Protein AF-F3ZZI0-F1 (afdb_monomer_lite)

pLDDT: mean 88.53, std 10.29, range [51.12, 98.31]

Secondary structure (DSSP, 8-state):
-EEEEE-TTEEEEEEEE--S-TT-EEEEEEEEE-TT--EEEEEEE-PPP---SSS-BPPEEEEEE--SSS-EEEEEEEEEEE---SSS--EEEEEEEE--STT-S--SGGGPEE----SSS-EEE-S-B--STT-EEEEEEEE-SS-SEEEEEEEE-HHHHHTT-EEEEEEE-TTS-EEEPPPBTTEEE--SEEEEEEEE-TT-S----PBP-EEEEEEEPPSEEEEEEEESEEEEEETTEEEEEE-SSSEEEEEEEEEETTEE-TT-EEEEEEE-TT-SSGGGSEEEEEEE--TTSEEEEEEEPPPP--EEEE--SS--EEEEEEEEEEEEEEETTEEPPPEEEEEEEEEEEE-

Radius of gyration: 29.69 Å; chains: 1; bounding box: 77×45×86 Å

Structure (mmCIF, N/CA/C/O backbone):
data_AF-F3ZZI0-F1
#
_entry.id   AF-F3ZZI0-F1
#
loop_
_atom_site.group_PDB
_atom_site.id
_atom_site.type_symbol
_atom_site.label_atom_id
_atom_site.label_alt_id
_atom_site.label_comp_id
_atom_site.label_asym_id
_atom_site.label_entity_id
_atom_site.label_seq_id
_atom_site.pdbx_PDB_ins_code
_atom_site.Cartn_x
_atom_site.Cartn_y
_atom_site.Cartn_z
_atom_site.occupancy
_atom_site.B_iso_or_equiv
_atom_site.auth_seq_id
_atom_site.auth_comp_id
_atom_site.auth_asym_id
_atom_site.auth_atom_id
_atom_site.pdbx_PDB_model_num
ATOM 1 N N . MET A 1 1 ? -12.251 6.103 30.840 1.00 87.31 1 MET A N 1
ATOM 2 C CA . MET A 1 1 ? -13.579 5.563 30.495 1.00 87.31 1 MET A CA 1
ATOM 3 C C . MET A 1 1 ? -14.402 6.660 29.845 1.00 87.31 1 MET A C 1
ATOM 5 O O . MET A 1 1 ? -14.446 7.764 30.380 1.00 87.31 1 MET A O 1
ATOM 9 N N . TYR A 1 2 ? -15.030 6.355 28.717 1.00 93.38 2 TYR A N 1
ATOM 10 C CA . TYR A 1 2 ? -15.998 7.205 28.025 1.00 93.38 2 TYR A CA 1
ATOM 11 C C . TYR A 1 2 ? -17.290 6.405 27.839 1.00 93.38 2 TYR A C 1
ATOM 13 O O . TYR A 1 2 ? -17.208 5.226 27.521 1.00 93.38 2 TYR A O 1
ATOM 21 N N . ILE A 1 3 ? -18.462 7.006 28.058 1.00 95.50 3 ILE A N 1
ATOM 22 C CA . ILE A 1 3 ? -19.760 6.321 27.936 1.00 95.50 3 ILE A CA 1
ATOM 23 C C . ILE A 1 3 ? -20.669 7.133 27.024 1.00 95.50 3 ILE A C 1
ATOM 25 O O . ILE A 1 3 ? -20.784 8.352 27.188 1.00 95.50 3 ILE A O 1
ATOM 29 N N . ARG A 1 4 ? -21.334 6.462 26.080 1.00 95.06 4 ARG A N 1
ATOM 30 C CA . ARG A 1 4 ? -22.232 7.111 25.128 1.00 95.06 4 ARG A CA 1
ATOM 31 C C . ARG A 1 4 ? -23.271 6.154 24.559 1.00 95.06 4 ARG A C 1
ATOM 33 O O . ARG A 1 4 ? -22.959 5.009 24.255 1.00 95.06 4 ARG A O 1
ATOM 40 N N . SER A 1 5 ? -24.488 6.654 24.366 1.00 96.25 5 SER A N 1
ATOM 41 C CA . SER A 1 5 ? -25.529 5.942 23.624 1.00 96.25 5 SER A CA 1
ATOM 42 C C . SER A 1 5 ? -25.470 6.268 22.131 1.00 96.25 5 SER A C 1
ATOM 44 O O . SER A 1 5 ? -25.231 7.425 21.768 1.00 96.25 5 SER A O 1
ATOM 46 N N . ILE A 1 6 ? -25.684 5.254 21.292 1.00 96.62 6 ILE A N 1
ATOM 47 C CA . ILE A 1 6 ? -25.782 5.369 19.832 1.00 96.62 6 ILE A CA 1
ATOM 48 C C . ILE A 1 6 ? -27.118 4.818 19.338 1.00 96.62 6 ILE A C 1
ATOM 50 O O . ILE A 1 6 ? -27.605 3.799 19.835 1.00 96.62 6 ILE A O 1
ATOM 54 N N . SER A 1 7 ? -27.697 5.492 18.352 1.00 97.56 7 SER A N 1
ATOM 55 C CA . SER A 1 7 ? -28.990 5.139 17.770 1.00 97.56 7 SER A CA 1
ATOM 56 C C . SER A 1 7 ? -28.882 4.083 16.677 1.00 97.56 7 SER A C 1
ATOM 58 O O . SER A 1 7 ? -27.793 3.784 16.188 1.00 97.56 7 SER A O 1
ATOM 60 N N . ASN A 1 8 ? -30.027 3.519 16.287 1.00 96.62 8 ASN A N 1
ATOM 61 C CA . ASN A 1 8 ? -30.113 2.619 15.139 1.00 96.62 8 ASN A CA 1
ATOM 62 C C . ASN A 1 8 ? -29.474 3.256 13.895 1.00 96.62 8 ASN A C 1
ATOM 64 O O . ASN A 1 8 ? -29.729 4.424 13.591 1.00 96.62 8 ASN A O 1
ATOM 68 N N . GLY A 1 9 ? -28.667 2.491 13.167 1.00 96.00 9 GLY A N 1
ATOM 69 C CA . GLY A 1 9 ? -27.984 2.963 11.968 1.00 96.00 9 GLY A CA 1
ATOM 70 C C . GLY A 1 9 ? -26.678 3.710 12.248 1.00 96.00 9 GLY A C 1
ATOM 71 O O . GLY A 1 9 ? -25.959 4.018 11.300 1.00 96.00 9 GLY A O 1
ATOM 72 N N . GLN A 1 10 ? -26.342 3.983 13.514 1.00 97.06 10 GLN A N 1
ATOM 73 C CA . GLN A 1 10 ? -25.085 4.629 13.876 1.00 97.06 10 GLN A CA 1
ATOM 74 C C . GLN A 1 10 ? -23.990 3.623 14.198 1.00 97.06 10 GLN A C 1
ATOM 76 O O . GLN A 1 10 ? -24.239 2.555 14.763 1.00 97.06 10 GLN A O 1
ATOM 81 N N . VAL A 1 11 ? -22.766 4.029 13.898 1.00 95.94 11 VAL A N 1
ATOM 82 C CA . VAL A 1 11 ? -21.542 3.341 14.271 1.00 95.94 11 VAL A CA 1
ATOM 83 C C . VAL A 1 11 ? -20.738 4.215 15.236 1.00 95.94 11 VAL A C 1
ATOM 85 O O . VAL A 1 11 ? -20.758 5.446 15.139 1.00 95.94 11 VAL A O 1
ATOM 88 N N . LEU A 1 12 ? -20.105 3.583 16.223 1.00 96.56 12 LEU A N 1
ATOM 89 C CA . LEU A 1 12 ? -19.148 4.204 17.136 1.00 96.56 12 LEU A CA 1
ATOM 90 C C . LEU A 1 12 ? -17.766 3.657 16.825 1.00 96.56 12 LEU A C 1
ATOM 92 O O . LEU A 1 12 ? -17.572 2.448 16.924 1.00 96.56 12 LEU A O 1
ATOM 96 N N . HIS A 1 13 ? -16.825 4.554 16.545 1.00 95.62 13 HIS A N 1
ATOM 97 C CA . HIS A 1 13 ? -15.407 4.248 16.370 1.00 95.62 13 HIS A CA 1
ATOM 98 C C . HIS A 1 13 ? -14.624 4.864 17.520 1.00 95.62 13 HIS A C 1
ATOM 100 O O . HIS A 1 13 ? -14.880 6.002 17.936 1.00 95.62 13 HIS A O 1
ATOM 106 N N . ALA A 1 14 ? -13.671 4.112 18.048 1.00 95.75 14 ALA A N 1
ATOM 107 C CA . ALA A 1 14 ? -12.746 4.585 19.055 1.00 95.75 14 ALA A CA 1
ATOM 108 C C . ALA A 1 14 ? -11.333 4.168 18.669 1.00 95.75 14 ALA A C 1
ATOM 110 O O . ALA A 1 14 ? -11.088 2.993 18.422 1.00 95.75 14 ALA A O 1
ATOM 111 N N . GLN A 1 15 ? -10.405 5.122 18.678 1.00 94.56 15 GLN A N 1
ATOM 112 C CA . GLN A 1 15 ? -8.992 4.867 18.417 1.00 94.56 15 GLN A CA 1
ATOM 113 C C . GLN A 1 15 ? -8.134 5.493 19.512 1.00 94.56 15 GLN A C 1
ATOM 115 O O . GLN A 1 15 ? -8.349 6.639 19.914 1.00 94.56 15 GLN A O 1
ATOM 120 N N . LEU A 1 16 ? -7.126 4.758 19.957 1.00 91.88 16 LEU A N 1
ATOM 121 C CA . LEU A 1 16 ? -6.117 5.204 20.896 1.00 91.88 16 LEU A CA 1
ATOM 122 C C . LEU A 1 16 ? -4.801 5.485 20.164 1.00 91.88 16 LEU A C 1
ATOM 124 O O . LEU A 1 16 ? -4.180 4.587 19.596 1.00 91.88 16 LEU A O 1
ATOM 128 N N . ASP A 1 17 ? -4.341 6.733 20.224 1.00 87.06 17 ASP A N 1
ATOM 129 C CA . ASP A 1 17 ? -2.947 7.037 19.916 1.00 87.06 17 ASP A CA 1
ATOM 130 C C . ASP A 1 17 ? -2.105 6.675 21.140 1.00 87.06 17 ASP A C 1
ATOM 132 O O . ASP A 1 17 ? -2.231 7.291 22.211 1.00 87.06 17 ASP A O 1
ATOM 136 N N . LEU A 1 18 ? -1.268 5.654 20.967 1.00 84.06 18 LEU A N 1
ATOM 137 C CA . LEU A 1 18 ? -0.431 5.111 22.024 1.00 84.06 18 LEU A CA 1
ATOM 138 C C . LEU A 1 18 ? 0.730 6.053 22.370 1.00 84.06 18 LEU A C 1
ATOM 140 O O . LEU A 1 18 ? 1.256 6.752 21.494 1.00 84.06 18 LEU A O 1
ATOM 144 N N . PRO A 1 19 ? 1.165 6.086 23.642 1.00 82.88 19 PRO A N 1
ATOM 145 C CA . PRO A 1 19 ? 2.365 6.813 24.018 1.00 82.88 19 PRO A CA 1
ATOM 146 C C . PRO A 1 19 ? 3.585 6.298 23.252 1.00 82.88 19 PRO A C 1
ATOM 148 O O . PRO A 1 19 ? 3.763 5.098 23.070 1.00 82.88 19 PRO A O 1
ATOM 151 N N . ASN A 1 20 ? 4.486 7.199 22.867 1.00 80.12 20 ASN A N 1
ATOM 152 C CA . ASN A 1 20 ? 5.735 6.823 22.207 1.00 80.12 20 ASN A CA 1
ATOM 153 C C . ASN A 1 20 ? 6.788 6.341 23.230 1.00 80.12 20 ASN A C 1
ATOM 155 O O . ASN A 1 20 ? 7.843 6.957 23.382 1.00 80.12 20 ASN A O 1
ATOM 159 N N . SER A 1 21 ? 6.479 5.277 23.974 1.00 82.69 21 SER A N 1
ATOM 160 C CA . SER A 1 21 ? 7.380 4.637 24.938 1.00 82.69 21 SER A CA 1
ATOM 161 C C . SER A 1 21 ? 7.241 3.119 24.911 1.00 82.69 21 SER A C 1
ATOM 163 O O . SER A 1 21 ? 6.144 2.603 25.072 1.00 82.69 21 SER A O 1
ATOM 165 N N . SER A 1 22 ? 8.359 2.400 24.784 1.00 81.00 22 SER A N 1
ATOM 166 C CA . SER A 1 22 ? 8.379 0.931 24.816 1.00 81.00 22 SER A CA 1
ATOM 167 C C . SER A 1 22 ? 8.152 0.356 26.220 1.00 81.00 22 SER A C 1
ATOM 169 O O . SER A 1 22 ? 8.104 -0.855 26.391 1.00 81.00 22 SER A O 1
ATOM 171 N N . GLU A 1 23 ? 8.085 1.212 27.242 1.00 85.62 23 GLU A N 1
ATOM 172 C CA . GLU A 1 23 ? 7.770 0.829 28.625 1.00 85.62 23 GLU A CA 1
ATOM 173 C C . GLU A 1 23 ? 6.265 0.882 28.921 1.00 85.62 23 GLU A C 1
ATOM 175 O O . GLU A 1 23 ? 5.848 0.583 30.041 1.00 85.62 23 GLU A O 1
ATOM 180 N N . LEU A 1 24 ? 5.467 1.341 27.954 1.00 87.56 24 LEU A N 1
ATOM 181 C CA . LEU A 1 24 ? 4.040 1.569 28.098 1.00 87.56 24 LEU A CA 1
ATOM 182 C C . LEU A 1 24 ? 3.283 0.779 27.040 1.00 87.56 24 LEU A C 1
ATOM 184 O O . LEU A 1 24 ? 3.617 0.859 25.865 1.00 87.56 24 LEU A O 1
ATOM 188 N N . ASP A 1 25 ? 2.243 0.082 27.473 1.00 89.00 25 ASP A N 1
ATOM 189 C CA . ASP A 1 25 ? 1.328 -0.645 26.604 1.00 89.00 25 ASP A CA 1
ATOM 190 C C . ASP A 1 25 ? -0.091 -0.445 27.125 1.00 89.00 25 ASP A C 1
ATOM 192 O O . ASP A 1 25 ? -0.349 -0.646 28.320 1.00 89.00 25 ASP A O 1
ATOM 196 N N . TYR A 1 26 ? -0.982 0.035 26.263 1.00 91.00 26 TYR A N 1
ATOM 197 C CA . TYR A 1 26 ? -2.359 0.340 26.626 1.00 91.00 26 TYR A CA 1
ATOM 198 C C . TYR A 1 26 ? -3.304 -0.315 25.635 1.00 91.00 26 TYR A C 1
ATOM 200 O O . TYR A 1 26 ? -3.206 -0.052 24.447 1.00 91.00 26 TYR A O 1
ATOM 208 N N . ASP A 1 27 ? -4.281 -1.040 26.157 1.00 93.38 27 ASP A N 1
ATOM 209 C CA . ASP A 1 27 ? -5.300 -1.725 25.378 1.00 93.38 27 ASP A CA 1
ATOM 210 C C . ASP A 1 27 ? -6.592 -0.909 25.345 1.00 93.38 27 ASP A C 1
ATOM 212 O O . ASP A 1 27 ? -6.882 -0.083 26.232 1.00 93.38 27 ASP A O 1
ATOM 216 N N . LEU A 1 28 ? -7.405 -1.176 24.326 1.00 95.69 28 LEU A N 1
ATOM 217 C CA . LEU A 1 28 ? -8.696 -0.535 24.138 1.00 95.69 28 LEU A CA 1
ATOM 218 C C . LEU A 1 28 ? -9.814 -1.576 24.150 1.00 95.69 28 LEU A C 1
ATOM 220 O O . LEU A 1 28 ? -9.814 -2.522 23.368 1.00 95.69 28 LEU A O 1
ATOM 224 N N . TYR A 1 29 ? -10.803 -1.361 25.014 1.00 97.50 29 TYR A N 1
ATOM 225 C CA . TYR A 1 29 ? -11.955 -2.246 25.164 1.00 97.50 29 TYR A CA 1
ATOM 226 C C . TYR A 1 29 ? -13.261 -1.486 24.973 1.00 97.50 29 TYR A C 1
ATOM 228 O O . TYR A 1 29 ? -13.433 -0.376 25.488 1.00 97.50 29 TYR A O 1
ATOM 236 N N . LEU A 1 30 ? -14.210 -2.119 24.292 1.00 98.06 30 LEU A N 1
ATOM 237 C CA . LEU A 1 30 ? -15.553 -1.607 24.061 1.00 98.06 30 LEU A CA 1
ATOM 238 C C . LEU A 1 30 ? -16.589 -2.561 24.645 1.00 98.06 30 LEU A C 1
ATOM 240 O O . LEU A 1 30 ? -16.633 -3.740 24.301 1.00 98.06 30 LEU A O 1
ATOM 244 N N . PHE A 1 31 ? -17.454 -2.024 25.497 1.00 98.31 31 PHE A N 1
ATOM 245 C CA . PHE A 1 31 ? -18.539 -2.760 26.132 1.00 98.31 31 PHE A CA 1
ATOM 246 C C . PHE A 1 31 ? -19.896 -2.174 25.754 1.00 98.31 31 PHE A C 1
ATOM 248 O O . PHE A 1 31 ? -20.042 -0.955 25.686 1.00 98.31 31 PHE A O 1
ATOM 255 N N . GLU A 1 32 ? -20.902 -3.030 25.614 1.00 97.38 32 GLU A N 1
ATOM 256 C CA . GLU A 1 32 ? -22.312 -2.640 25.669 1.00 97.38 32 GLU A CA 1
ATOM 257 C C . GLU A 1 32 ? -22.770 -2.654 27.135 1.00 97.38 32 GLU A C 1
ATOM 259 O O . GLU A 1 32 ? -22.403 -3.553 27.898 1.00 97.38 32 GLU A O 1
ATOM 264 N N . VAL A 1 33 ? -23.546 -1.647 27.533 1.00 97.38 33 VAL A N 1
ATOM 265 C CA . VAL A 1 33 ? -24.041 -1.444 28.899 1.00 97.38 33 VAL A CA 1
ATOM 266 C C . VAL A 1 33 ? -25.559 -1.582 28.911 1.00 97.38 33 VAL A C 1
ATOM 268 O O . VAL A 1 33 ? -26.257 -0.844 28.210 1.00 97.38 33 VAL A O 1
ATOM 271 N N . ASP A 1 34 ? -26.072 -2.506 29.719 1.00 94.81 34 ASP A N 1
ATOM 272 C CA . ASP A 1 34 ? -27.513 -2.709 29.870 1.00 94.81 34 ASP A CA 1
ATOM 273 C C . ASP A 1 34 ? -28.165 -1.695 30.837 1.00 94.81 34 ASP A C 1
ATOM 275 O O . ASP A 1 34 ? -27.510 -0.835 31.431 1.00 94.81 34 ASP A O 1
ATOM 279 N N . GLY A 1 35 ? -29.491 -1.781 30.997 1.00 91.56 35 GLY A N 1
ATOM 280 C CA . GLY A 1 35 ? -30.258 -0.881 31.868 1.00 91.56 35 GLY A CA 1
ATOM 281 C C . GLY A 1 35 ? -29.986 -1.038 33.372 1.00 91.56 35 GLY A C 1
ATOM 282 O O . GLY A 1 35 ? -30.382 -0.167 34.146 1.00 91.56 35 GLY A O 1
ATOM 283 N N . GLU A 1 36 ? -29.320 -2.116 33.788 1.00 94.88 36 GLU A N 1
ATOM 284 C CA . GLU A 1 36 ? -28.894 -2.369 35.170 1.00 94.88 36 GLU A CA 1
ATOM 285 C C . GLU A 1 36 ? -27.431 -1.947 35.405 1.00 94.88 36 GLU A C 1
ATOM 287 O O . GLU A 1 36 ? -26.972 -1.900 36.547 1.00 94.88 36 GLU A O 1
ATOM 292 N N . GLY A 1 37 ? -26.713 -1.584 34.337 1.00 92.88 37 GLY A N 1
ATOM 293 C CA . GLY A 1 37 ? -25.307 -1.201 34.362 1.00 92.88 37 GLY A CA 1
ATOM 294 C C . GLY A 1 37 ? -24.338 -2.371 34.179 1.00 92.88 37 GLY A C 1
ATOM 295 O O . GLY A 1 37 ? -23.133 -2.175 34.358 1.00 92.88 37 GLY A O 1
ATOM 296 N N . ASN A 1 38 ? -24.816 -3.570 33.826 1.00 96.31 38 ASN A N 1
ATOM 297 C CA . ASN A 1 38 ? -23.930 -4.684 33.499 1.00 96.31 38 ASN A CA 1
ATOM 298 C C . ASN A 1 38 ? -23.261 -4.432 32.144 1.00 96.31 38 ASN A C 1
ATOM 300 O O . ASN A 1 38 ? -23.877 -3.911 31.214 1.00 96.31 38 ASN A O 1
ATOM 304 N N . MET A 1 39 ? -21.992 -4.823 32.037 1.00 97.25 39 MET A N 1
ATOM 305 C CA . MET A 1 39 ? -21.165 -4.589 30.855 1.00 97.25 39 MET A CA 1
ATOM 306 C C . MET A 1 39 ? -20.855 -5.907 30.146 1.00 97.25 39 MET A C 1
ATOM 308 O O . MET A 1 39 ? -20.380 -6.851 30.776 1.00 97.25 39 MET A O 1
ATOM 312 N N . THR A 1 40 ? -21.075 -5.950 28.833 1.00 97.81 40 THR A N 1
ATOM 313 C CA . THR A 1 40 ? -20.712 -7.081 27.965 1.00 97.81 40 THR A CA 1
ATOM 314 C C . THR A 1 40 ? -19.662 -6.627 26.963 1.00 97.81 40 THR A C 1
ATOM 316 O O . THR A 1 40 ? -19.881 -5.633 26.278 1.00 97.81 40 THR A O 1
ATOM 319 N N . LEU A 1 41 ? -18.524 -7.324 26.885 1.00 97.31 41 LEU A N 1
ATOM 320 C CA . LEU A 1 41 ? -17.463 -6.995 25.928 1.00 97.31 41 LEU A CA 1
ATOM 321 C C . LEU A 1 41 ? -17.967 -7.220 24.497 1.00 97.31 41 LEU A C 1
ATOM 323 O O . LEU A 1 41 ? -18.505 -8.285 24.196 1.00 97.31 41 LEU A O 1
ATOM 327 N N . VAL A 1 42 ? -17.780 -6.224 23.637 1.00 95.88 42 VAL A N 1
ATOM 328 C CA . VAL A 1 42 ? -18.185 -6.256 22.225 1.00 95.88 42 VAL A CA 1
ATOM 329 C C . VAL A 1 42 ? -16.975 -6.322 21.307 1.00 95.88 42 VAL A C 1
ATOM 331 O O . VAL A 1 42 ? -16.985 -7.074 20.337 1.00 95.88 42 VAL A O 1
ATOM 334 N N . ASP A 1 43 ? -15.945 -5.537 21.608 1.00 97.00 43 ASP A N 1
ATOM 335 C CA . ASP A 1 43 ? -14.738 -5.460 20.795 1.00 97.00 43 ASP A CA 1
ATOM 336 C C . ASP A 1 43 ? -13.537 -5.103 21.671 1.00 97.00 43 ASP A C 1
ATOM 338 O O . ASP A 1 43 ? -13.684 -4.453 22.714 1.00 97.00 43 ASP A O 1
ATOM 342 N N . ALA A 1 44 ? -12.360 -5.552 21.256 1.00 95.94 44 ALA A N 1
ATOM 343 C CA . ALA A 1 44 ? -11.111 -5.323 21.962 1.00 95.94 44 ALA A CA 1
ATOM 344 C C . ALA A 1 44 ? -9.956 -5.224 20.968 1.00 95.94 44 ALA A C 1
ATOM 346 O O . ALA A 1 44 ? -9.941 -5.902 19.940 1.00 95.94 44 ALA A O 1
ATOM 347 N N . SER A 1 45 ? -8.986 -4.392 21.311 1.00 94.12 45 SER A N 1
ATOM 348 C CA . SER A 1 45 ? -7.722 -4.262 20.608 1.00 94.12 45 SER A CA 1
ATOM 349 C C . SER A 1 45 ? -6.622 -4.335 21.666 1.00 94.12 45 SER A C 1
ATOM 351 O O . SER A 1 45 ? -6.622 -3.541 22.610 1.00 94.12 45 SER A O 1
ATOM 353 N N . GLU A 1 46 ? -5.791 -5.373 21.542 1.00 90.62 46 GLU A N 1
ATOM 354 C CA . GLU A 1 46 ? -4.799 -5.818 22.533 1.00 90.62 46 GLU A CA 1
ATOM 355 C C . GLU A 1 46 ? -3.452 -6.120 21.841 1.00 90.62 46 GLU A C 1
ATOM 357 O O . GLU A 1 46 ? -2.839 -7.171 22.062 1.00 90.62 46 GLU A O 1
ATOM 362 N N . TYR A 1 47 ? -3.032 -5.280 20.886 1.00 87.56 47 TYR A N 1
ATOM 363 C CA . TYR A 1 47 ? -1.791 -5.529 20.150 1.00 87.56 47 TYR A CA 1
ATOM 364 C C . TYR A 1 47 ? -0.581 -5.044 20.954 1.00 87.56 47 TYR A C 1
ATOM 366 O O . TYR A 1 47 ? -0.530 -3.875 21.323 1.00 87.56 47 TYR A O 1
ATOM 374 N N . PRO A 1 48 ? 0.449 -5.889 21.167 1.00 84.88 48 PRO A N 1
ATOM 375 C CA . PRO A 1 48 ? 1.619 -5.462 21.918 1.00 84.88 48 PRO A CA 1
ATOM 376 C C . PRO A 1 48 ? 2.281 -4.237 21.286 1.00 84.88 48 PRO A C 1
ATOM 378 O O . PRO A 1 48 ? 2.606 -4.238 20.090 1.00 84.88 48 PRO A O 1
ATOM 381 N N . THR A 1 49 ? 2.531 -3.215 22.106 1.00 82.06 49 THR A N 1
ATOM 382 C CA . THR A 1 49 ? 3.168 -1.976 21.652 1.00 82.06 49 THR A CA 1
ATOM 383 C C . THR A 1 49 ? 4.550 -2.241 21.046 1.00 82.06 49 THR A C 1
ATOM 385 O O . THR A 1 49 ? 5.472 -2.718 21.712 1.00 82.06 49 THR A O 1
ATOM 388 N N . TYR A 1 50 ? 4.733 -1.841 19.785 1.00 80.31 50 TYR A N 1
ATOM 389 C CA . TYR A 1 50 ? 6.009 -1.931 19.077 1.00 80.31 50 TYR A CA 1
ATOM 390 C C . TYR A 1 50 ? 6.556 -0.558 18.669 1.00 80.31 50 TYR A C 1
ATOM 392 O O . TYR A 1 50 ? 5.963 0.165 17.869 1.00 80.31 50 TYR A O 1
ATOM 400 N N . ILE A 1 51 ? 7.747 -0.198 19.158 1.00 73.25 51 ILE A N 1
ATOM 401 C CA . ILE A 1 51 ? 8.399 1.077 18.823 1.00 73.25 51 ILE A CA 1
ATOM 402 C C . ILE A 1 51 ? 9.741 0.811 18.148 1.00 73.25 51 ILE A C 1
ATOM 404 O O . ILE A 1 51 ? 10.736 0.533 18.810 1.00 73.25 51 ILE A O 1
ATOM 408 N N . ASN A 1 52 ? 9.799 0.966 16.821 1.00 59.94 52 ASN A N 1
ATOM 409 C CA . ASN A 1 52 ? 11.064 0.939 16.068 1.00 59.94 52 ASN A CA 1
ATOM 410 C C . ASN A 1 52 ? 11.719 2.317 15.894 1.00 59.94 52 ASN A C 1
ATOM 412 O O . ASN A 1 52 ? 12.615 2.470 15.069 1.00 59.94 52 ASN A O 1
ATOM 416 N N . GLY A 1 53 ? 11.271 3.335 16.633 1.00 55.44 53 GLY A N 1
ATOM 417 C CA . GLY A 1 53 ? 11.856 4.678 16.596 1.00 55.44 53 GLY A CA 1
ATOM 418 C C . GLY A 1 53 ? 11.615 5.473 15.304 1.00 55.44 53 GLY A C 1
ATOM 419 O O . GLY A 1 53 ? 12.129 6.585 15.203 1.00 55.44 53 GLY A O 1
ATOM 420 N N . ILE A 1 54 ? 10.851 4.945 14.335 1.00 56.66 54 ILE A N 1
ATOM 421 C CA . ILE A 1 54 ? 10.622 5.593 13.029 1.00 56.66 54 ILE A CA 1
ATOM 422 C C . ILE A 1 54 ? 9.129 5.801 12.743 1.00 56.66 54 ILE A C 1
ATOM 424 O O . ILE A 1 54 ? 8.750 6.873 12.273 1.00 56.66 54 ILE A O 1
ATOM 428 N N . SER A 1 55 ? 8.270 4.805 12.996 1.00 59.50 55 SER A N 1
ATOM 429 C CA . SER A 1 55 ? 6.892 4.821 12.459 1.00 59.50 55 SER A CA 1
ATOM 430 C C . SER A 1 55 ? 5.783 4.478 13.457 1.00 59.50 55 SER A C 1
ATOM 432 O O . SER A 1 55 ? 4.611 4.566 13.092 1.00 59.50 55 SER A O 1
ATOM 434 N N . GLY A 1 56 ? 6.146 4.186 14.710 1.00 62.28 56 GLY A N 1
ATOM 435 C CA . GLY A 1 56 ? 5.208 3.883 15.792 1.00 62.28 56 GLY A CA 1
ATOM 436 C C . GLY A 1 56 ? 4.593 2.484 15.705 1.00 62.28 56 GLY A C 1
ATOM 437 O O . GLY A 1 56 ? 4.825 1.737 14.753 1.00 62.28 56 GLY A O 1
ATOM 438 N N . THR A 1 57 ? 3.825 2.150 16.735 1.00 74.38 57 THR A N 1
ATOM 439 C CA . THR A 1 57 ? 3.053 0.909 16.850 1.00 74.38 57 THR A CA 1
ATOM 440 C C . THR A 1 57 ? 1.735 1.016 16.079 1.00 74.38 57 THR A C 1
ATOM 442 O O . THR A 1 57 ? 1.311 2.107 15.679 1.00 74.38 57 THR A O 1
ATOM 445 N N . LEU A 1 58 ? 1.079 -0.119 15.861 1.00 86.94 58 LEU A N 1
ATOM 446 C CA . LEU A 1 58 ? -0.336 -0.156 15.508 1.00 86.94 58 LEU A CA 1
ATOM 447 C C . LEU A 1 58 ? -1.155 0.660 16.524 1.00 86.94 58 LEU A C 1
ATOM 449 O O . LEU A 1 58 ? -0.882 0.597 17.716 1.00 86.94 58 LEU A O 1
ATOM 453 N N . SER A 1 59 ? -2.121 1.458 16.064 1.00 85.75 59 SER A N 1
ATOM 454 C CA . SER A 1 59 ? -3.068 2.111 16.979 1.00 85.75 59 SER A CA 1
ATOM 455 C C . SER A 1 59 ? -4.073 1.083 17.487 1.00 85.75 59 SER A C 1
ATOM 457 O O . SER A 1 59 ? -4.593 0.318 16.675 1.00 85.75 59 SER A O 1
ATOM 459 N N . GLU A 1 60 ? -4.425 1.131 18.772 1.00 92.50 60 GLU A N 1
ATOM 460 C CA . GLU A 1 60 ? -5.555 0.340 19.263 1.00 92.50 60 GLU A CA 1
ATOM 461 C C . GLU A 1 60 ? -6.862 0.962 18.789 1.00 92.50 60 GLU A C 1
ATOM 463 O O . GLU A 1 60 ? -7.075 2.168 18.957 1.00 92.50 60 GLU A O 1
ATOM 468 N N . ALA A 1 61 ? -7.744 0.157 18.205 1.00 95.06 61 ALA A N 1
ATOM 469 C CA . ALA A 1 61 ? -9.007 0.643 17.674 1.00 95.06 61 ALA A CA 1
ATOM 470 C C . ALA A 1 61 ? -10.131 -0.382 17.854 1.00 95.06 61 ALA A C 1
ATOM 472 O O . ALA A 1 61 ? -9.948 -1.585 17.685 1.00 95.06 61 ALA A O 1
ATOM 473 N N . VAL A 1 62 ? -11.307 0.102 18.239 1.00 97.06 62 VAL A N 1
ATOM 474 C CA . VAL A 1 62 ? -12.497 -0.716 18.492 1.00 97.06 62 VAL A CA 1
ATOM 475 C C . VAL A 1 62 ? -13.731 -0.007 17.971 1.00 97.06 62 VAL A C 1
ATOM 477 O O . VAL A 1 62 ? -13.808 1.225 17.996 1.00 97.06 62 VAL A O 1
ATOM 480 N N . GLY A 1 63 ? -14.731 -0.783 17.564 1.00 96.56 63 GLY A N 1
ATOM 481 C CA . GLY A 1 63 ? -15.973 -0.210 17.071 1.00 96.56 63 GLY A CA 1
ATOM 482 C C . GLY A 1 63 ? -17.186 -1.113 17.213 1.00 96.56 63 GLY A C 1
ATOM 483 O O . GLY A 1 63 ? -17.087 -2.328 17.393 1.00 96.56 63 GLY A O 1
ATOM 484 N N . ILE A 1 64 ? -18.361 -0.489 17.135 1.00 96.50 64 ILE A N 1
ATOM 485 C CA . ILE A 1 64 ? -19.652 -1.179 17.129 1.00 96.50 64 ILE A CA 1
ATOM 486 C C . ILE A 1 64 ? -20.637 -0.464 16.209 1.00 96.50 64 ILE A C 1
ATOM 488 O O . ILE A 1 64 ? -20.825 0.750 16.299 1.00 96.50 64 ILE A O 1
ATOM 492 N N . TYR A 1 65 ? -21.321 -1.243 15.373 1.00 96.56 65 TYR A N 1
ATOM 493 C CA . TYR A 1 65 ? -22.447 -0.792 14.567 1.00 96.56 65 TYR A CA 1
ATOM 494 C C . TYR A 1 65 ? -23.772 -1.201 15.226 1.00 96.56 65 TYR A C 1
ATOM 496 O O . TYR A 1 65 ? -24.025 -2.385 15.465 1.00 96.56 65 TYR A O 1
ATOM 504 N N . ASN A 1 66 ? -24.638 -0.229 15.533 1.00 96.50 66 ASN A N 1
ATOM 505 C CA . ASN A 1 66 ? -25.962 -0.518 16.070 1.00 96.50 66 ASN A CA 1
ATOM 506 C C . ASN A 1 66 ? -26.980 -0.776 14.951 1.00 96.50 66 ASN A C 1
ATOM 508 O O . ASN A 1 66 ? -27.515 0.149 14.342 1.00 96.50 66 ASN A O 1
ATOM 512 N N . THR A 1 67 ? -27.295 -2.051 14.743 1.00 94.19 67 THR A N 1
ATOM 513 C CA . THR A 1 67 ? -28.339 -2.528 13.821 1.00 94.19 67 THR A CA 1
ATOM 514 C C . THR A 1 67 ? -29.711 -2.707 14.477 1.00 94.19 67 THR A C 1
ATOM 516 O O . THR A 1 67 ? -30.657 -3.141 13.820 1.00 94.19 67 THR A O 1
ATOM 519 N N . ASN A 1 68 ? -29.836 -2.427 15.779 1.00 93.44 68 ASN A N 1
ATOM 520 C CA . ASN A 1 68 ? -31.078 -2.617 16.524 1.00 93.44 68 ASN A CA 1
ATOM 521 C C . ASN A 1 68 ? -31.931 -1.355 16.464 1.00 93.44 68 ASN A C 1
ATOM 523 O O . ASN A 1 68 ? -31.408 -0.248 16.480 1.00 93.44 68 ASN A O 1
ATOM 527 N N . GLU A 1 69 ? -33.254 -1.516 16.494 1.00 92.25 69 GLU A N 1
ATOM 528 C CA . GLU A 1 69 ? -34.191 -0.384 16.474 1.00 92.25 69 GLU A CA 1
ATOM 529 C C . GLU A 1 69 ? -34.082 0.530 17.707 1.00 92.25 69 GLU A C 1
ATOM 531 O O . GLU A 1 69 ? -34.476 1.693 17.642 1.00 92.25 69 GLU A O 1
ATOM 536 N N . ALA A 1 70 ? -33.549 0.016 18.818 1.00 94.75 70 ALA A N 1
ATOM 537 C CA . ALA A 1 70 ? -33.356 0.757 20.058 1.00 94.75 70 ALA A CA 1
ATOM 538 C C . ALA A 1 70 ? -31.941 1.344 20.171 1.00 94.75 70 ALA A C 1
ATOM 540 O O . ALA A 1 70 ? -30.962 0.757 19.701 1.00 94.75 70 ALA A O 1
ATOM 541 N N . ASP A 1 71 ? -31.837 2.475 20.869 1.00 96.19 71 ASP A N 1
ATOM 542 C CA . ASP A 1 71 ? -30.550 3.047 21.258 1.00 96.19 71 ASP A CA 1
ATOM 543 C C . ASP A 1 71 ? -29.787 2.081 22.178 1.00 96.19 71 ASP A C 1
ATOM 545 O O . ASP A 1 71 ? -30.359 1.488 23.098 1.00 96.19 71 ASP A O 1
ATOM 549 N N . LYS A 1 72 ? -28.476 1.962 21.956 1.00 96.50 72 LYS A N 1
ATOM 550 C CA . LYS A 1 72 ? -27.568 1.143 22.766 1.00 96.50 72 LYS A CA 1
ATOM 551 C C . LYS A 1 72 ? -26.552 2.009 23.481 1.00 96.50 72 LYS A C 1
ATOM 553 O O . LYS A 1 72 ? -25.944 2.877 22.860 1.00 96.50 72 LYS A O 1
ATOM 558 N N . THR A 1 73 ? -26.350 1.767 24.773 1.00 97.62 73 THR A N 1
ATOM 559 C CA . THR A 1 73 ? -25.329 2.459 25.568 1.00 97.62 73 THR A CA 1
ATOM 560 C C . THR A 1 73 ? -24.031 1.674 25.526 1.00 97.62 73 THR A C 1
ATOM 562 O O . THR A 1 73 ? -24.029 0.484 25.807 1.00 97.62 73 THR A O 1
ATOM 565 N N . ASN A 1 74 ? -22.929 2.344 25.200 1.00 97.56 74 ASN A N 1
ATOM 566 C CA . ASN A 1 74 ? -21.614 1.732 25.085 1.00 97.56 74 ASN A CA 1
ATOM 567 C C . ASN A 1 74 ? -20.593 2.445 25.973 1.00 97.56 74 ASN A C 1
ATOM 569 O O . ASN A 1 74 ? -20.692 3.655 26.200 1.00 97.56 74 ASN A O 1
ATOM 573 N N . ALA A 1 75 ? -19.600 1.701 26.450 1.00 97.88 75 ALA A N 1
ATOM 574 C CA . ALA A 1 75 ? -18.507 2.194 27.271 1.00 97.88 75 ALA A CA 1
ATOM 575 C C . ALA A 1 75 ? -17.150 1.805 26.670 1.00 97.88 75 ALA A C 1
ATOM 577 O O . ALA A 1 75 ? -16.884 0.632 26.427 1.00 97.88 75 ALA A O 1
ATOM 578 N N . VAL A 1 76 ? -16.283 2.799 26.472 1.00 97.75 76 VAL A N 1
ATOM 579 C CA . VAL A 1 76 ? -14.907 2.636 25.989 1.00 97.75 76 VAL A CA 1
ATOM 580 C C . VAL A 1 76 ? -13.939 2.764 27.161 1.00 97.75 76 VAL A C 1
ATOM 582 O O . VAL A 1 76 ? -13.944 3.769 27.892 1.00 97.75 76 VAL A O 1
ATOM 585 N N . PHE A 1 77 ? -13.082 1.763 27.326 1.00 96.56 77 PHE A N 1
ATOM 586 C CA . PHE A 1 77 ? -12.055 1.699 28.357 1.00 96.56 77 PHE A CA 1
ATOM 587 C C . PHE A 1 77 ? -10.671 1.693 27.728 1.00 96.56 77 PHE A C 1
ATOM 589 O O . PHE A 1 77 ? -10.376 0.862 26.881 1.00 96.56 77 PHE A O 1
ATOM 596 N N . VAL A 1 78 ? -9.829 2.610 28.202 1.00 94.88 78 VAL A N 1
ATOM 597 C CA . VAL A 1 78 ? -8.381 2.552 28.003 1.00 94.88 78 VAL A CA 1
ATOM 598 C C . VAL A 1 78 ? -7.817 1.881 29.241 1.00 94.88 78 VAL A C 1
ATOM 600 O O . VAL A 1 78 ? -8.035 2.377 30.353 1.00 94.88 78 VAL A O 1
ATOM 603 N N . GLN A 1 79 ? -7.136 0.765 29.049 1.00 93.12 79 GLN A N 1
ATOM 604 C CA . GLN A 1 79 ? -6.567 -0.039 30.117 1.00 93.12 79 GLN A CA 1
ATOM 605 C C . GLN A 1 79 ? -5.057 -0.090 29.926 1.00 93.12 79 GLN A C 1
ATOM 607 O O . GLN A 1 79 ? -4.581 -0.249 28.816 1.00 93.12 79 GLN A O 1
ATOM 612 N N . SER A 1 80 ? -4.291 0.067 31.000 1.00 91.31 80 SER A N 1
ATOM 613 C CA . SER A 1 80 ? -2.850 -0.177 30.939 1.00 91.31 80 SER A CA 1
ATOM 614 C C . SER A 1 80 ? -2.603 -1.682 31.066 1.00 91.31 80 SER A C 1
ATOM 616 O O . SER A 1 80 ? -3.140 -2.318 31.984 1.00 91.31 80 SER A O 1
ATOM 618 N N . TYR A 1 81 ? -1.813 -2.222 30.141 1.00 89.38 81 TYR A N 1
ATOM 619 C CA . TYR A 1 81 ? -1.345 -3.605 30.128 1.00 89.38 81 TYR A CA 1
ATOM 620 C C . TYR A 1 81 ? 0.091 -3.698 30.653 1.00 89.38 81 TYR A C 1
ATOM 622 O O . TYR A 1 81 ? 0.382 -4.479 31.563 1.00 89.38 81 TYR A O 1
ATOM 630 N N . ILE A 1 82 ? 0.975 -2.819 30.167 1.00 88.69 82 ILE A N 1
ATOM 631 C CA . ILE A 1 82 ? 2.351 -2.671 30.655 1.00 88.69 82 ILE A CA 1
ATOM 632 C C . ILE A 1 82 ? 2.571 -1.230 31.096 1.00 88.69 82 ILE A C 1
ATOM 634 O O . ILE A 1 82 ? 2.392 -0.290 30.326 1.00 88.69 82 ILE A O 1
ATOM 638 N N . GLY A 1 83 ? 3.010 -1.064 32.345 1.00 87.31 83 GLY A N 1
ATOM 639 C CA . GLY A 1 83 ? 3.392 0.237 32.889 1.00 87.31 83 GLY A CA 1
ATOM 640 C C . GLY A 1 83 ? 2.240 1.246 32.946 1.00 87.31 83 GLY A C 1
ATOM 641 O O . GLY A 1 83 ? 1.126 1.008 32.506 1.00 87.31 83 GLY A O 1
ATOM 642 N N . SER A 1 84 ? 2.481 2.408 33.538 1.00 86.38 84 SER A N 1
ATOM 643 C CA . SER A 1 84 ? 1.558 3.546 33.457 1.00 86.38 84 SER A CA 1
ATOM 644 C C . SER A 1 84 ? 2.358 4.833 33.580 1.00 86.38 84 SER A C 1
ATOM 646 O O . SER A 1 84 ? 3.456 4.833 34.141 1.00 86.38 84 SER A O 1
ATOM 648 N N . SER A 1 85 ? 1.845 5.935 33.034 1.00 84.44 85 SER A N 1
ATOM 649 C CA . SER A 1 85 ? 2.575 7.201 33.049 1.00 84.44 85 SER A CA 1
ATOM 650 C C . SER A 1 85 ? 1.675 8.396 33.308 1.00 84.44 85 SER A C 1
ATOM 652 O O . SER A 1 85 ? 0.567 8.492 32.791 1.00 84.44 85 SER A O 1
ATOM 654 N N . ILE A 1 86 ? 2.199 9.336 34.095 1.00 84.94 86 ILE A N 1
ATOM 655 C CA . ILE A 1 86 ? 1.601 10.657 34.328 1.00 84.94 86 ILE A CA 1
ATOM 656 C C . ILE A 1 86 ? 2.204 11.741 33.422 1.00 84.94 86 ILE A C 1
ATOM 658 O O . ILE A 1 86 ? 1.737 12.876 33.435 1.00 84.94 86 ILE A O 1
ATOM 662 N N . SER A 1 87 ? 3.266 11.417 32.679 1.00 86.62 87 SER A N 1
ATOM 663 C CA . SER A 1 87 ? 4.023 12.362 31.845 1.00 86.62 87 SER A CA 1
ATOM 664 C C . SER A 1 87 ? 4.015 12.010 30.357 1.00 86.62 87 SER A C 1
ATOM 666 O O . SER A 1 87 ? 4.335 12.866 29.538 1.00 86.62 87 SER A O 1
ATOM 668 N N . GLN A 1 88 ? 3.643 10.778 30.007 1.00 84.56 88 GLN A N 1
ATOM 669 C CA . GLN A 1 88 ? 3.489 10.298 28.635 1.00 84.56 88 GLN A CA 1
ATOM 670 C C . GLN A 1 88 ? 1.988 10.126 28.357 1.00 84.56 88 GLN A C 1
ATOM 672 O O . GLN A 1 88 ? 1.425 9.090 28.720 1.00 84.56 88 GLN A O 1
ATOM 677 N N . PRO A 1 89 ? 1.308 11.150 27.811 1.00 84.00 89 PRO A N 1
ATOM 678 C CA . PRO A 1 89 ? -0.125 11.076 27.567 1.00 84.00 89 PRO A CA 1
ATOM 679 C C . PRO A 1 89 ? -0.434 10.109 26.421 1.00 84.00 89 PRO A C 1
ATOM 681 O O . PRO A 1 89 ? 0.321 10.017 25.456 1.00 84.00 89 PRO A O 1
ATOM 684 N N . PHE A 1 90 ? -1.589 9.457 26.506 1.00 86.19 90 PHE A N 1
ATOM 685 C CA . PHE A 1 90 ? -2.272 8.876 25.352 1.00 86.19 90 PHE A CA 1
ATOM 686 C C . PHE A 1 90 ? -3.367 9.837 24.872 1.00 86.19 90 PHE A C 1
ATOM 688 O O . PHE A 1 90 ? -3.804 10.722 25.620 1.00 86.19 90 PHE A O 1
ATOM 695 N N . LYS A 1 91 ? -3.857 9.647 23.645 1.00 89.06 91 LYS A N 1
ATOM 696 C CA . LYS A 1 91 ? -5.018 10.381 23.127 1.00 89.06 91 LYS A CA 1
ATOM 697 C C . LYS A 1 91 ? -6.086 9.402 22.659 1.00 89.06 91 LYS A C 1
ATOM 699 O O . LYS A 1 91 ? -5.844 8.609 21.762 1.00 89.06 91 LYS A O 1
ATOM 704 N N . LEU A 1 92 ? -7.268 9.480 23.270 1.00 92.81 92 LEU A N 1
ATOM 705 C CA . LEU A 1 92 ? -8.441 8.722 22.844 1.00 92.81 92 LEU A CA 1
ATOM 706 C C . LEU A 1 92 ? -9.283 9.579 21.897 1.00 92.81 92 LEU A C 1
ATOM 708 O O . LEU A 1 92 ? -9.763 10.649 22.283 1.00 92.81 92 LEU A O 1
ATOM 712 N N . HIS A 1 93 ? -9.474 9.095 20.678 1.00 93.38 93 HIS A N 1
ATOM 713 C CA . HIS A 1 93 ? -10.395 9.650 19.695 1.00 93.38 93 HIS A CA 1
ATOM 714 C C . HIS A 1 93 ? -11.692 8.855 19.721 1.00 93.38 93 HIS A C 1
ATOM 716 O O . HIS A 1 93 ? -11.661 7.633 19.840 1.00 93.38 93 HIS A O 1
ATOM 722 N N . ILE A 1 94 ? -12.819 9.556 19.622 1.00 94.00 94 ILE A N 1
ATOM 723 C CA . ILE A 1 94 ? -14.151 8.956 19.557 1.00 94.00 94 ILE A CA 1
ATOM 724 C C . ILE A 1 94 ? -14.912 9.611 18.410 1.00 94.00 94 ILE A C 1
ATOM 726 O O . ILE A 1 94 ? -15.021 10.840 18.355 1.00 94.00 94 ILE A O 1
ATOM 730 N N . GLY A 1 95 ? -15.473 8.787 17.536 1.00 93.50 95 GLY A N 1
ATOM 731 C CA . GLY A 1 95 ? -16.311 9.183 16.418 1.00 93.50 95 GLY A CA 1
ATOM 732 C C . GLY A 1 95 ? -17.641 8.450 16.479 1.00 93.50 95 GLY A C 1
ATOM 733 O O . GLY A 1 95 ? -17.684 7.263 16.782 1.00 93.50 95 GLY A O 1
ATOM 734 N N . ILE A 1 96 ? -18.738 9.159 16.214 1.00 94.94 96 ILE A N 1
ATOM 735 C CA . ILE A 1 96 ? -20.058 8.548 16.040 1.00 94.94 96 ILE A CA 1
ATOM 736 C C . ILE A 1 96 ? -20.695 9.177 14.817 1.00 94.94 96 ILE A C 1
ATOM 738 O O . ILE A 1 96 ? -20.807 10.404 14.747 1.00 94.94 96 ILE A O 1
ATOM 742 N N . ASN A 1 97 ? -21.127 8.348 13.877 1.00 94.94 97 ASN A N 1
ATOM 743 C CA . ASN A 1 97 ? -21.846 8.805 12.697 1.00 94.94 97 ASN A CA 1
ATOM 744 C C . ASN A 1 97 ? -22.814 7.727 12.204 1.00 94.94 97 ASN A C 1
ATOM 746 O O . ASN A 1 97 ? -22.824 6.608 12.709 1.00 94.94 97 ASN A O 1
ATOM 750 N N . THR A 1 98 ? -23.658 8.073 11.239 1.00 94.69 98 THR A N 1
ATOM 751 C CA . THR A 1 98 ? -24.427 7.086 10.479 1.00 94.69 98 THR A CA 1
ATOM 752 C C . THR A 1 98 ? -23.466 6.229 9.665 1.00 94.69 98 THR A C 1
ATOM 754 O O . THR A 1 98 ? -22.600 6.775 8.985 1.00 94.69 98 THR A O 1
ATOM 757 N N . ASN A 1 99 ? -23.636 4.911 9.725 1.00 91.00 99 ASN A N 1
ATOM 758 C CA . ASN A 1 99 ? -22.877 3.985 8.898 1.00 91.00 99 ASN A CA 1
ATOM 759 C C . ASN A 1 99 ? -23.266 4.152 7.416 1.00 91.00 99 ASN A C 1
ATOM 761 O O . ASN A 1 99 ? -24.459 4.203 7.095 1.00 91.00 99 ASN A O 1
ATOM 765 N N . THR A 1 100 ? -22.278 4.225 6.525 1.00 87.94 100 THR A N 1
ATOM 766 C CA . THR A 1 100 ? -22.492 4.342 5.078 1.00 87.94 100 THR A CA 1
ATOM 767 C C . THR A 1 100 ? -21.974 3.163 4.249 1.00 87.94 100 THR A C 1
ATOM 769 O O . THR A 1 100 ? -22.223 3.142 3.042 1.00 87.94 100 THR A O 1
ATOM 772 N N . ASP A 1 101 ? -21.401 2.122 4.867 1.00 89.25 101 ASP A N 1
ATOM 773 C CA . ASP A 1 101 ? -20.993 0.897 4.167 1.00 89.25 101 ASP A CA 1
ATOM 774 C C . ASP A 1 101 ? -21.319 -0.404 4.944 1.00 89.25 101 ASP A C 1
ATOM 776 O O . ASP A 1 101 ? -21.680 -0.380 6.119 1.00 89.25 101 ASP A O 1
ATOM 780 N N . PRO A 1 102 ? -21.329 -1.580 4.288 1.00 89.12 102 PRO A N 1
ATOM 781 C CA . PRO A 1 102 ? -21.869 -2.797 4.891 1.00 89.12 102 PRO A CA 1
ATOM 782 C C . PRO A 1 102 ? -20.869 -3.581 5.756 1.00 89.12 102 PRO A C 1
ATOM 784 O O . PRO A 1 102 ? -21.218 -4.683 6.186 1.00 89.12 102 PRO A O 1
ATOM 787 N N . TYR A 1 103 ? -19.647 -3.084 5.966 1.00 92.62 103 TYR A N 1
ATOM 788 C CA . TYR A 1 103 ? -18.583 -3.840 6.639 1.00 92.62 103 TYR A CA 1
ATOM 789 C C . TYR A 1 103 ? -18.378 -3.450 8.105 1.00 92.62 103 TYR A C 1
ATOM 791 O O . TYR A 1 103 ? -17.770 -4.211 8.858 1.00 92.62 103 TYR A O 1
ATOM 799 N N . GLU A 1 104 ? -18.983 -2.344 8.529 1.00 93.88 104 GLU A N 1
ATOM 800 C CA . GLU A 1 104 ? -18.854 -1.842 9.890 1.00 93.88 104 GLU A CA 1
ATOM 801 C C . GLU A 1 104 ? -19.433 -2.774 10.974 1.00 93.88 104 GLU A C 1
ATOM 803 O O . GLU A 1 104 ? -20.504 -3.371 10.821 1.00 93.88 104 GLU A O 1
ATOM 808 N N . ALA A 1 105 ? -18.812 -2.891 12.151 1.00 92.50 105 ALA A N 1
ATOM 809 C CA . ALA A 1 105 ? -17.599 -2.192 12.594 1.00 92.50 105 ALA A CA 1
ATOM 810 C C . ALA A 1 105 ? -16.340 -3.053 12.438 1.00 92.50 105 ALA A C 1
ATOM 812 O O . ALA A 1 105 ? -16.280 -4.136 13.043 1.00 92.50 105 ALA A O 1
ATOM 813 N N . ASP A 1 106 ? -15.315 -2.569 11.731 1.00 93.38 106 ASP A N 1
ATOM 814 C CA . ASP A 1 106 ? -14.108 -3.355 11.433 1.00 93.38 106 ASP A CA 1
ATOM 815 C C . ASP A 1 106 ? -12.755 -2.700 11.738 1.00 93.38 106 ASP A C 1
ATOM 817 O O . ASP A 1 106 ? -11.724 -3.027 11.160 1.00 93.38 106 ASP A O 1
ATOM 821 N N . GLU A 1 107 ? -12.766 -1.938 12.824 1.00 94.31 107 GLU A N 1
ATOM 822 C CA . GLU A 1 107 ? -11.691 -1.080 13.326 1.00 94.31 107 GLU A CA 1
ATOM 823 C C . GLU A 1 107 ? -10.313 -1.706 13.590 1.00 94.31 107 GLU A C 1
ATOM 825 O O . GLU A 1 107 ? -9.329 -0.977 13.734 1.00 94.31 107 GLU A O 1
ATOM 830 N N . ASN A 1 108 ? -10.187 -3.033 13.674 1.00 93.62 108 ASN A N 1
ATOM 831 C CA . ASN A 1 108 ? -8.925 -3.685 14.035 1.00 93.62 108 ASN A CA 1
ATOM 832 C C . ASN A 1 108 ? -8.521 -4.827 13.099 1.00 93.62 108 ASN A C 1
ATOM 834 O O . ASN A 1 108 ? -9.326 -5.436 12.397 1.00 93.62 108 ASN A O 1
ATOM 838 N N . VAL A 1 109 ? -7.228 -5.161 13.153 1.00 93.38 109 VAL A N 1
ATOM 839 C CA . VAL A 1 109 ? -6.564 -6.164 12.304 1.00 93.38 109 VAL A CA 1
ATOM 840 C C . VAL A 1 109 ? -7.260 -7.532 12.319 1.00 93.38 109 VAL A C 1
ATOM 842 O O . VAL A 1 109 ? -7.229 -8.240 11.310 1.00 93.38 109 VAL A O 1
ATOM 845 N N . ALA A 1 110 ? -7.919 -7.919 13.418 1.00 91.94 110 ALA A N 1
ATOM 846 C CA . ALA A 1 110 ? -8.611 -9.207 13.511 1.00 91.94 110 ALA A CA 1
ATOM 847 C C . ALA A 1 110 ? -9.829 -9.291 12.575 1.00 91.94 110 ALA A C 1
ATOM 849 O O . ALA A 1 110 ? -10.276 -10.389 12.240 1.00 91.94 110 ALA A O 1
ATOM 850 N N . LYS A 1 111 ? -10.334 -8.139 12.124 1.00 94.25 111 LYS A N 1
ATOM 851 C CA . LYS A 1 111 ? -11.480 -7.995 11.224 1.00 94.25 111 LYS A CA 1
ATOM 852 C C . LYS A 1 111 ? -11.066 -7.701 9.776 1.00 94.25 111 LYS A C 1
ATOM 854 O O . LYS A 1 111 ? -11.923 -7.484 8.924 1.00 94.25 111 LYS A O 1
ATOM 859 N N . ALA A 1 112 ? -9.764 -7.753 9.477 1.00 95.56 112 ALA A N 1
ATOM 860 C CA . ALA A 1 112 ? -9.232 -7.457 8.154 1.00 95.56 112 ALA A CA 1
ATOM 861 C C . ALA A 1 112 ? -9.839 -8.348 7.056 1.00 95.56 112 ALA A C 1
ATOM 863 O O . ALA A 1 112 ? -9.776 -9.580 7.124 1.00 95.56 112 ALA A O 1
ATOM 864 N N . ILE A 1 113 ? -10.353 -7.733 5.988 1.00 95.75 113 ILE A N 1
ATOM 865 C CA . ILE A 1 113 ? -10.910 -8.469 4.850 1.00 95.75 113 ILE A CA 1
ATOM 866 C C . ILE A 1 113 ? -9.810 -8.875 3.877 1.00 95.75 113 ILE A C 1
ATOM 868 O O . ILE A 1 113 ? -9.007 -8.065 3.413 1.00 95.75 113 ILE A O 1
ATOM 872 N N . ASN A 1 114 ? -9.796 -10.158 3.524 1.00 96.81 114 ASN A N 1
ATOM 873 C CA . ASN A 1 114 ? -8.837 -10.678 2.567 1.00 96.81 114 ASN A CA 1
ATOM 874 C C . ASN A 1 114 ? -9.161 -10.232 1.134 1.00 96.81 114 ASN A C 1
ATOM 876 O O . ASN A 1 114 ? -10.289 -10.395 0.670 1.00 96.81 114 ASN A O 1
ATOM 880 N N . PHE A 1 115 ? -8.142 -9.797 0.399 1.00 96.19 115 PHE A N 1
ATOM 881 C CA . PHE A 1 115 ? -8.194 -9.634 -1.051 1.00 96.19 115 PHE A CA 1
ATOM 882 C C . PHE A 1 115 ? -7.039 -10.380 -1.726 1.00 96.19 115 PHE A C 1
ATOM 884 O O . PHE A 1 115 ? -6.088 -10.838 -1.089 1.00 96.19 115 PHE A O 1
ATOM 891 N N . THR A 1 116 ? -7.139 -10.536 -3.041 1.00 93.38 116 THR A N 1
ATOM 892 C CA . THR A 1 116 ? -6.101 -11.157 -3.865 1.00 93.38 116 THR A CA 1
ATOM 893 C C . THR A 1 116 ? -5.584 -10.125 -4.846 1.00 93.38 116 THR A C 1
ATOM 895 O O . THR A 1 116 ? -6.372 -9.398 -5.449 1.00 93.38 116 THR A O 1
ATOM 898 N N . LEU A 1 117 ? -4.263 -10.056 -4.990 1.00 89.56 117 LEU A N 1
ATOM 899 C CA . LEU A 1 117 ? -3.650 -9.249 -6.033 1.00 89.56 117 LEU A CA 1
ATOM 900 C C . LEU A 1 117 ? -3.983 -9.868 -7.392 1.00 89.56 117 LEU A C 1
ATOM 902 O O . LEU A 1 117 ? -3.894 -11.084 -7.566 1.00 89.56 117 LEU A O 1
ATOM 906 N N . ASN A 1 118 ? -4.371 -9.035 -8.352 1.00 83.38 118 ASN A N 1
ATOM 907 C CA . ASN A 1 118 ? -4.470 -9.453 -9.746 1.00 83.38 118 ASN A CA 1
ATOM 908 C C . ASN A 1 118 ? -3.139 -10.068 -10.203 1.00 83.38 118 ASN A C 1
ATOM 910 O O . ASN A 1 118 ? -2.093 -9.656 -9.734 1.00 83.38 118 ASN A O 1
ATOM 914 N N . GLN A 1 119 ? -3.161 -11.032 -11.126 1.00 73.19 119 GLN A N 1
ATOM 915 C CA . GLN A 1 119 ? -1.921 -11.627 -11.664 1.00 73.19 119 GLN A CA 1
ATOM 916 C C . GLN A 1 119 ? -1.124 -10.652 -12.543 1.00 73.19 119 GLN A C 1
ATOM 918 O O . GLN A 1 119 ? 0.033 -10.888 -12.855 1.00 73.19 119 GLN A O 1
ATOM 923 N N . SER A 1 120 ? -1.764 -9.571 -12.984 1.00 73.44 120 SER A N 1
ATOM 924 C CA . SER A 1 120 ? -1.155 -8.520 -13.785 1.00 73.44 120 SER A CA 1
ATOM 925 C C . SER A 1 120 ? -1.870 -7.204 -13.512 1.00 73.44 120 SER A C 1
ATOM 927 O O . SER A 1 120 ? -3.100 -7.181 -13.394 1.00 73.44 120 SER A O 1
ATOM 929 N N . GLY A 1 121 ? -1.124 -6.103 -13.477 1.00 78.94 121 GLY A N 1
ATOM 930 C CA . GLY A 1 121 ? -1.681 -4.772 -13.244 1.00 78.94 121 GLY A CA 1
ATOM 931 C C . GLY A 1 121 ? -2.162 -4.552 -11.805 1.00 78.94 121 GLY A C 1
ATOM 932 O O . GLY A 1 121 ? -1.721 -5.215 -10.865 1.00 78.94 121 GLY A O 1
ATOM 933 N N . SER A 1 122 ? -3.046 -3.571 -11.634 1.00 89.12 122 SER A N 1
ATOM 934 C CA . SER A 1 122 ? -3.494 -3.092 -10.323 1.00 89.12 122 SER A CA 1
ATOM 935 C C . SER A 1 122 ? -4.783 -3.767 -9.860 1.00 89.12 122 SER A C 1
ATOM 937 O O . SER A 1 122 ? -5.639 -4.120 -10.669 1.00 89.12 122 SER A O 1
ATOM 939 N N . THR A 1 123 ? -4.947 -3.889 -8.547 1.00 93.88 123 THR A N 1
ATOM 940 C CA . THR A 1 123 ? -6.183 -4.315 -7.877 1.00 93.88 123 THR A CA 1
ATOM 941 C C . THR A 1 123 ? -6.861 -3.086 -7.285 1.00 93.88 123 THR A C 1
ATOM 943 O O . THR A 1 123 ? -6.230 -2.364 -6.518 1.00 93.88 123 THR A O 1
ATOM 946 N N . ALA A 1 124 ? -8.121 -2.832 -7.639 1.00 95.81 124 ALA A N 1
ATOM 947 C CA . ALA A 1 124 ? -8.896 -1.710 -7.113 1.00 95.81 124 ALA A CA 1
ATOM 948 C C . ALA A 1 124 ? -9.998 -2.218 -6.176 1.00 95.81 124 ALA A C 1
ATOM 950 O O . ALA A 1 124 ? -10.758 -3.115 -6.540 1.00 95.81 124 ALA A O 1
ATOM 951 N N . ILE A 1 125 ? -10.084 -1.635 -4.983 1.00 96.50 125 ILE A N 1
ATOM 952 C CA . ILE A 1 125 ? -11.067 -1.959 -3.947 1.00 96.50 125 ILE A CA 1
ATOM 953 C C . ILE A 1 125 ? -11.855 -0.684 -3.650 1.00 96.50 125 ILE A C 1
ATOM 955 O O . ILE A 1 125 ? -11.260 0.317 -3.261 1.00 96.50 125 ILE A O 1
ATOM 959 N N . ASN A 1 126 ? -13.175 -0.705 -3.852 1.00 95.69 126 ASN A N 1
ATOM 960 C CA . ASN A 1 126 ? -14.034 0.483 -3.756 1.00 95.69 126 ASN A CA 1
ATOM 961 C C . ASN A 1 126 ? -15.366 0.230 -3.030 1.00 95.69 126 ASN A C 1
ATOM 963 O O . ASN A 1 126 ? -16.414 0.765 -3.401 1.00 95.69 126 ASN A O 1
ATOM 967 N N . VAL A 1 127 ? -15.336 -0.641 -2.023 1.00 92.69 127 VAL A N 1
ATOM 968 C CA . VAL A 1 127 ? -16.539 -1.155 -1.346 1.00 92.69 127 VAL A CA 1
ATOM 969 C C . VAL A 1 127 ? -16.750 -0.594 0.062 1.00 92.69 127 VAL A C 1
ATOM 971 O O . VAL A 1 127 ? -17.729 -0.968 0.698 1.00 92.69 127 VAL A O 1
ATOM 974 N N . ARG A 1 128 ? -15.851 0.276 0.532 1.00 94.38 128 ARG A N 1
ATOM 975 C CA . ARG A 1 128 ? -15.837 0.808 1.898 1.00 94.38 128 ARG A CA 1
ATOM 976 C C . ARG A 1 128 ? -15.712 2.318 1.927 1.00 94.38 128 ARG A C 1
ATOM 978 O O . ARG A 1 128 ? -15.229 2.908 0.956 1.00 94.38 128 ARG A O 1
ATOM 985 N N . SER A 1 129 ? -16.122 2.910 3.036 1.00 93.94 129 SER A N 1
ATOM 986 C CA . SER A 1 129 ? -16.142 4.343 3.286 1.00 93.94 129 SER A CA 1
ATOM 987 C C . SER A 1 129 ? -15.543 4.635 4.657 1.00 93.94 129 SER A C 1
ATOM 989 O O . SER A 1 129 ? -15.514 3.764 5.506 1.00 93.94 129 SER A O 1
ATOM 991 N N . LEU A 1 130 ? -15.100 5.871 4.884 1.00 94.00 130 LEU A N 1
ATOM 992 C CA . LEU A 1 130 ? -14.773 6.317 6.237 1.00 94.00 130 LEU A CA 1
ATOM 993 C C . LEU A 1 130 ? -15.928 7.183 6.739 1.00 94.00 130 LEU A C 1
ATOM 995 O O . LEU A 1 130 ? -16.266 8.199 6.124 1.00 94.00 130 LEU A O 1
ATOM 999 N N . ASN A 1 131 ? -16.549 6.758 7.832 1.00 90.81 131 ASN A N 1
ATOM 1000 C CA . ASN A 1 131 ? -17.739 7.306 8.470 1.00 90.81 131 ASN A CA 1
ATOM 1001 C C . ASN A 1 131 ? -17.404 8.288 9.595 1.00 90.81 131 ASN A C 1
ATOM 1003 O O . ASN A 1 131 ? -18.203 9.176 9.909 1.00 90.81 131 ASN A O 1
ATOM 1007 N N . THR A 1 132 ? -16.224 8.186 10.205 1.00 92.19 132 THR A N 1
ATOM 1008 C CA . THR A 1 132 ? -15.774 9.112 11.254 1.00 92.19 132 THR A CA 1
ATOM 1009 C C . THR A 1 132 ? -14.308 9.482 11.082 1.00 92.19 132 THR A C 1
ATOM 1011 O O . THR A 1 132 ? -13.616 8.904 10.264 1.00 92.19 132 THR A O 1
ATOM 1014 N N . MET A 1 133 ? -13.822 10.456 11.858 1.00 90.75 133 MET A N 1
ATOM 1015 C CA . MET A 1 133 ? -12.415 10.873 11.834 1.00 90.75 133 MET A CA 1
ATOM 1016 C C . MET A 1 133 ? -11.448 9.850 12.444 1.00 90.75 133 MET A C 1
ATOM 1018 O O . MET A 1 133 ? -10.245 10.010 12.265 1.00 90.75 133 MET A O 1
ATOM 1022 N N . CYS A 1 134 ? -11.934 8.829 13.143 1.00 91.19 134 CYS A N 1
ATOM 1023 C CA . CYS A 1 134 ? -11.120 7.763 13.734 1.00 91.19 134 CYS A CA 1
ATOM 1024 C C . CYS A 1 134 ? -11.596 6.379 13.285 1.00 91.19 134 CYS A C 1
ATOM 1026 O O . CYS A 1 134 ? -11.543 5.435 14.062 1.00 91.19 134 CYS A O 1
ATOM 1028 N N . ASP A 1 135 ? -12.106 6.324 12.061 1.00 93.31 135 ASP A N 1
ATOM 1029 C CA . ASP A 1 135 ? -12.492 5.116 11.352 1.00 93.31 135 ASP A CA 1
ATOM 1030 C C . ASP A 1 135 ? -11.256 4.430 10.751 1.00 93.31 135 ASP A C 1
ATOM 1032 O O . ASP A 1 135 ? -10.355 5.111 10.227 1.00 93.31 135 ASP A O 1
ATOM 1036 N N . ASN A 1 136 ? -11.204 3.105 10.874 1.00 94.31 136 ASN A N 1
ATOM 1037 C CA . ASN A 1 136 ? -10.137 2.257 10.374 1.00 94.31 136 ASN A CA 1
ATOM 1038 C C . ASN A 1 136 ? -10.708 1.075 9.596 1.00 94.31 136 ASN A C 1
ATOM 1040 O O . ASN A 1 136 ? -11.193 0.106 10.170 1.00 94.31 136 ASN A O 1
ATOM 1044 N N . ASP A 1 137 ? -10.438 1.078 8.299 1.00 95.69 137 ASP A N 1
ATOM 1045 C CA . ASP A 1 137 ? -10.713 -0.048 7.431 1.00 95.69 137 ASP A CA 1
ATOM 1046 C C . ASP A 1 137 ? -9.495 -0.951 7.285 1.00 95.69 137 ASP A C 1
ATOM 1048 O O . ASP A 1 137 ? -8.414 -0.512 6.864 1.00 95.69 137 ASP A O 1
ATOM 1052 N N . TRP A 1 138 ? -9.682 -2.241 7.551 1.00 96.62 138 TRP A N 1
ATOM 1053 C CA . TRP A 1 138 ? -8.615 -3.230 7.480 1.00 96.62 138 TRP A CA 1
ATOM 1054 C C . TRP A 1 138 ? -8.776 -4.216 6.329 1.00 96.62 138 TRP A C 1
ATOM 1056 O O . TRP A 1 138 ? -9.796 -4.884 6.156 1.00 96.62 138 TRP A O 1
ATOM 1066 N N . PHE A 1 139 ? -7.683 -4.406 5.598 1.00 97.75 139 PHE A N 1
ATOM 1067 C CA . PHE A 1 139 ? -7.547 -5.421 4.564 1.00 97.75 139 PHE A CA 1
ATOM 1068 C C . PHE A 1 139 ? -6.337 -6.310 4.827 1.00 97.75 139 PHE A C 1
ATOM 1070 O O . PHE A 1 139 ? -5.384 -5.916 5.495 1.00 97.75 139 PHE A O 1
ATOM 1077 N N . THR A 1 140 ? -6.334 -7.512 4.260 1.00 97.62 140 THR A N 1
ATOM 1078 C CA . THR A 1 140 ? -5.167 -8.396 4.279 1.00 97.62 140 THR A CA 1
ATOM 1079 C C . THR A 1 140 ? -4.958 -9.069 2.931 1.00 97.62 140 THR A C 1
ATOM 1081 O O . THR A 1 140 ? -5.901 -9.319 2.182 1.00 97.62 140 THR A O 1
ATOM 1084 N N . PHE A 1 141 ? -3.704 -9.354 2.605 1.00 97.31 141 PHE A N 1
ATOM 1085 C CA . PHE A 1 141 ? -3.331 -10.138 1.435 1.00 97.31 141 PHE A CA 1
ATOM 1086 C C . PHE A 1 141 ? -2.066 -10.942 1.739 1.00 97.31 141 PHE A C 1
ATOM 1088 O O . PHE A 1 141 ? -1.369 -10.708 2.730 1.00 97.31 141 PHE A O 1
ATOM 1095 N N . THR A 1 142 ? -1.778 -11.932 0.897 1.00 95.69 142 THR A N 1
ATOM 1096 C CA . THR A 1 142 ? -0.596 -12.789 1.038 1.00 95.69 142 THR A CA 1
ATOM 1097 C C . THR A 1 142 ? 0.293 -12.648 -0.190 1.00 95.69 142 THR A C 1
ATOM 1099 O O . THR A 1 142 ? -0.176 -12.805 -1.314 1.00 95.69 142 THR A O 1
ATOM 1102 N N . VAL A 1 143 ? 1.572 -12.368 0.039 1.00 93.94 143 VAL A N 1
ATOM 1103 C CA . VAL A 1 143 ? 2.636 -12.415 -0.965 1.00 93.94 143 VAL A CA 1
ATOM 1104 C C . VAL A 1 143 ? 3.127 -13.863 -1.068 1.00 93.94 143 VAL A C 1
ATOM 1106 O O . VAL A 1 143 ? 3.448 -14.457 -0.031 1.00 93.94 143 VAL A O 1
ATOM 1109 N N . PRO A 1 144 ? 3.161 -14.461 -2.273 1.00 91.69 144 PRO A N 1
ATOM 1110 C CA . PRO A 1 144 ? 3.596 -15.842 -2.462 1.00 91.69 144 PRO A CA 1
ATOM 1111 C C . PRO A 1 144 ? 5.091 -16.017 -2.153 1.00 91.69 144 PRO A C 1
ATOM 1113 O O . PRO A 1 144 ? 5.828 -15.047 -2.017 1.00 91.69 144 PRO A O 1
ATOM 1116 N N . SER A 1 145 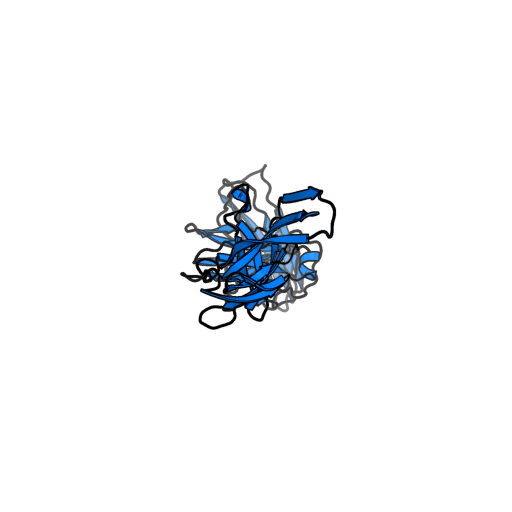? 5.548 -17.270 -2.047 1.00 91.12 145 SER A N 1
ATOM 1117 C CA . SER A 1 145 ? 6.956 -17.614 -1.770 1.00 91.12 145 SER A CA 1
ATOM 1118 C C . SER A 1 145 ? 7.939 -17.158 -2.846 1.00 91.12 145 SER A C 1
ATOM 1120 O O . SER A 1 145 ? 9.108 -16.952 -2.541 1.00 91.12 145 SER A O 1
ATOM 1122 N N . ASP A 1 146 ? 7.462 -17.037 -4.080 1.00 85.94 146 ASP A N 1
ATOM 1123 C CA . ASP A 1 146 ? 8.237 -16.628 -5.248 1.00 85.94 146 ASP A CA 1
ATOM 1124 C C . ASP A 1 146 ? 7.422 -15.572 -6.012 1.00 85.94 146 ASP A C 1
ATOM 1126 O O . ASP A 1 146 ? 6.700 -15.910 -6.953 1.00 85.94 146 ASP A O 1
ATOM 1130 N N . PRO A 1 147 ? 7.372 -14.325 -5.506 1.00 86.31 147 PRO A N 1
ATOM 1131 C CA . PRO A 1 147 ? 6.625 -13.262 -6.152 1.00 86.31 147 PRO A CA 1
ATOM 1132 C C . PRO A 1 147 ? 7.392 -12.762 -7.375 1.00 86.31 147 PRO A C 1
ATOM 1134 O O . PRO A 1 147 ? 8.593 -12.503 -7.323 1.00 86.31 147 PRO A O 1
ATOM 1137 N N . ASP A 1 148 ? 6.669 -12.520 -8.457 1.00 83.06 148 ASP A N 1
ATOM 1138 C CA . ASP A 1 148 ? 7.161 -11.842 -9.655 1.00 83.06 148 ASP A CA 1
ATOM 1139 C C . ASP A 1 148 ? 7.173 -10.312 -9.488 1.00 83.06 148 ASP A C 1
ATOM 1141 O O . ASP A 1 148 ? 7.234 -9.573 -10.460 1.00 83.06 148 ASP A O 1
ATOM 1145 N N . TYR A 1 149 ? 7.136 -9.809 -8.255 1.00 86.56 149 TYR A N 1
ATOM 1146 C CA . TYR A 1 149 ? 7.231 -8.397 -7.899 1.00 86.56 149 TYR A CA 1
ATOM 1147 C C . TYR A 1 149 ? 8.029 -8.241 -6.604 1.00 86.56 149 TYR A C 1
ATOM 1149 O O . TYR A 1 149 ? 8.001 -9.098 -5.723 1.00 86.56 149 TYR A O 1
ATOM 1157 N N . SER A 1 150 ? 8.727 -7.114 -6.459 1.00 83.31 150 SER A N 1
ATOM 1158 C CA . SER A 1 150 ? 9.516 -6.810 -5.247 1.00 83.31 150 SER A CA 1
ATOM 1159 C C . SER A 1 150 ? 8.932 -5.674 -4.407 1.00 83.31 150 SER A C 1
ATOM 1161 O O . SER A 1 150 ? 9.245 -5.537 -3.222 1.00 83.31 150 SER A O 1
ATOM 1163 N N . ARG A 1 151 ? 8.067 -4.852 -5.010 1.00 91.00 151 ARG A N 1
ATOM 1164 C CA . ARG A 1 151 ? 7.421 -3.708 -4.366 1.00 91.00 151 ARG A CA 1
ATOM 1165 C C . ARG A 1 151 ? 5.958 -3.627 -4.763 1.00 91.00 151 ARG A C 1
ATOM 1167 O O . ARG A 1 151 ? 5.579 -4.060 -5.848 1.00 91.00 151 ARG A O 1
ATOM 1174 N N . VAL A 1 152 ? 5.147 -3.029 -3.899 1.00 93.94 152 VAL A N 1
ATOM 1175 C CA . VAL A 1 152 ? 3.728 -2.771 -4.162 1.00 93.94 152 VAL A CA 1
ATOM 1176 C C . VAL A 1 152 ? 3.403 -1.333 -3.793 1.00 93.94 152 VAL A C 1
ATOM 1178 O O . VAL A 1 152 ? 3.725 -0.886 -2.693 1.00 93.94 152 VAL A O 1
ATOM 1181 N N . ALA A 1 153 ? 2.779 -0.609 -4.721 1.00 94.94 153 ALA A N 1
ATOM 1182 C CA . ALA A 1 153 ? 2.244 0.725 -4.490 1.00 94.94 153 ALA A CA 1
ATOM 1183 C C . ALA A 1 153 ? 0.819 0.646 -3.930 1.00 94.94 153 ALA A C 1
ATOM 1185 O O . ALA A 1 153 ? -0.004 -0.112 -4.442 1.00 94.94 153 ALA A O 1
ATOM 1186 N N . PHE A 1 154 ? 0.512 1.473 -2.935 1.00 97.38 154 PHE A N 1
ATOM 1187 C CA . PHE A 1 154 ? -0.818 1.602 -2.346 1.00 97.38 154 PHE A CA 1
ATOM 1188 C C . PHE A 1 154 ? -1.261 3.054 -2.454 1.00 97.38 154 PHE A C 1
ATOM 1190 O O . PHE A 1 154 ? -0.619 3.948 -1.912 1.00 97.38 154 PHE A O 1
ATOM 1197 N N . THR A 1 155 ? -2.344 3.304 -3.177 1.00 96.44 155 THR A N 1
ATOM 1198 C CA . THR A 1 155 ? -2.815 4.667 -3.456 1.00 96.44 155 THR A CA 1
ATOM 1199 C C . THR A 1 155 ? -4.312 4.769 -3.241 1.00 96.44 155 THR A C 1
ATOM 1201 O O . THR A 1 155 ? -5.033 3.795 -3.443 1.00 96.44 155 THR A O 1
ATOM 1204 N N . LEU A 1 156 ? -4.767 5.948 -2.833 1.00 96.12 156 LEU A N 1
ATOM 1205 C CA . LEU A 1 156 ? -6.184 6.285 -2.775 1.00 96.12 156 LEU A CA 1
ATOM 1206 C C . LEU A 1 156 ? -6.549 7.165 -3.968 1.00 96.12 156 LEU A C 1
ATOM 1208 O O . LEU A 1 156 ? -5.683 7.791 -4.584 1.00 96.12 156 LEU A O 1
ATOM 1212 N N . ASP A 1 157 ? -7.838 7.234 -4.276 1.00 95.94 157 ASP A N 1
ATOM 1213 C CA . ASP A 1 157 ? -8.359 8.206 -5.227 1.00 95.94 157 ASP A CA 1
ATOM 1214 C C . ASP A 1 157 ? -8.073 9.660 -4.791 1.00 95.94 157 ASP A C 1
ATOM 1216 O O . ASP A 1 157 ? -7.759 9.963 -3.631 1.00 95.94 157 ASP A O 1
ATOM 1220 N N . GLU A 1 158 ? -8.180 10.582 -5.750 1.00 94.50 158 GLU A N 1
ATOM 1221 C CA . GLU A 1 158 ? -7.862 11.998 -5.546 1.00 94.50 158 GLU A CA 1
ATOM 1222 C C . GLU A 1 158 ? -8.721 12.629 -4.444 1.00 94.50 158 GLU A C 1
ATOM 1224 O O . GLU A 1 158 ? -8.204 13.391 -3.625 1.00 94.50 158 GLU A O 1
ATOM 1229 N N . SER A 1 159 ? -10.010 12.281 -4.373 1.00 92.44 159 SER A N 1
ATOM 1230 C CA . SER A 1 159 ? -10.922 12.864 -3.387 1.00 92.44 159 SER A CA 1
ATOM 1231 C C . SER A 1 159 ? -10.533 12.463 -1.962 1.00 92.44 159 SER A C 1
ATOM 1233 O O . SER A 1 159 ? -10.417 13.326 -1.090 1.00 92.44 159 SER A O 1
ATOM 1235 N N . SER A 1 160 ? -10.200 11.189 -1.758 1.00 93.31 160 SER A N 1
ATOM 1236 C CA . SER A 1 160 ? -9.696 10.656 -0.491 1.00 93.31 160 SER A CA 1
ATOM 1237 C C . SER A 1 160 ? -8.358 11.278 -0.087 1.00 93.31 160 SER A C 1
ATOM 1239 O O . SER A 1 160 ? -8.146 11.629 1.075 1.00 93.31 160 SER A O 1
ATOM 1241 N N . THR A 1 161 ? -7.466 11.492 -1.056 1.00 91.19 161 THR A N 1
ATOM 1242 C CA . THR A 1 161 ? -6.171 12.147 -0.821 1.00 91.19 161 THR A CA 1
ATOM 1243 C C . THR A 1 161 ? -6.347 13.612 -0.401 1.00 91.19 161 THR A C 1
ATOM 1245 O O . THR A 1 161 ? -5.686 14.070 0.532 1.00 91.19 161 THR A O 1
ATOM 1248 N N . VAL A 1 162 ? -7.275 14.351 -1.024 1.00 90.56 162 VAL A N 1
ATOM 1249 C CA . VAL A 1 162 ? -7.622 15.735 -0.638 1.00 90.56 162 VAL A CA 1
ATOM 1250 C C . VAL A 1 162 ? -8.198 15.800 0.782 1.00 90.56 162 VAL A C 1
ATOM 1252 O O . VAL A 1 162 ? -7.912 16.751 1.517 1.00 90.56 162 VAL A O 1
ATOM 1255 N N . MET A 1 163 ? -8.946 14.770 1.193 1.00 89.69 163 MET A N 1
ATOM 1256 C CA . MET A 1 163 ? -9.464 14.625 2.563 1.00 89.69 163 MET A CA 1
ATOM 1257 C C . MET A 1 163 ? -8.396 14.200 3.583 1.00 89.69 163 MET A C 1
ATOM 1259 O O . MET A 1 163 ? -8.645 14.192 4.791 1.00 89.69 163 MET A O 1
ATOM 1263 N N . ARG A 1 164 ? -7.179 13.913 3.101 1.00 90.31 164 ARG A N 1
ATOM 1264 C CA . ARG A 1 164 ? -6.028 13.417 3.866 1.00 90.31 164 ARG A CA 1
ATOM 1265 C C . ARG A 1 164 ? -6.296 12.064 4.533 1.00 90.31 164 ARG A C 1
ATOM 1267 O O . ARG A 1 164 ? -5.730 11.783 5.588 1.00 90.31 164 ARG A O 1
ATOM 1274 N N . HIS A 1 165 ? -7.123 11.224 3.910 1.00 92.19 165 HIS A N 1
ATOM 1275 C CA . HIS A 1 165 ? -7.140 9.802 4.237 1.00 92.19 165 HIS A CA 1
ATOM 1276 C C . HIS A 1 165 ? -5.747 9.218 3.981 1.00 92.19 165 HIS A C 1
ATOM 1278 O O . HIS A 1 165 ? -5.039 9.637 3.059 1.00 92.19 165 HIS A O 1
ATOM 1284 N N . LYS A 1 166 ? -5.342 8.264 4.814 1.00 91.19 166 LYS A N 1
ATOM 1285 C CA . LYS A 1 166 ? -4.017 7.648 4.761 1.00 91.19 166 LYS A CA 1
ATOM 1286 C C . LYS A 1 166 ? -4.131 6.151 4.555 1.00 91.19 166 LYS A C 1
ATOM 1288 O O . LYS A 1 166 ? -5.081 5.526 5.017 1.00 91.19 166 LYS A O 1
ATOM 1293 N N . VAL A 1 167 ? -3.124 5.601 3.887 1.00 95.00 167 VAL A N 1
ATOM 1294 C CA . VAL A 1 167 ? -2.913 4.159 3.787 1.00 95.00 167 VAL A CA 1
ATOM 1295 C C . VAL A 1 167 ? -1.643 3.815 4.532 1.00 95.00 167 VAL A C 1
ATOM 1297 O O . VAL A 1 167 ? -0.634 4.511 4.419 1.00 95.00 167 VAL A O 1
ATOM 1300 N N . GLU A 1 168 ? -1.702 2.744 5.302 1.00 94.19 168 GLU A N 1
ATOM 1301 C CA . GLU A 1 168 ? -0.573 2.205 6.037 1.00 94.19 168 GLU A CA 1
ATOM 1302 C C . GLU A 1 168 ? -0.538 0.694 5.846 1.00 94.19 168 GLU A C 1
ATOM 1304 O O . GLU A 1 168 ? -1.571 0.053 5.658 1.00 94.19 168 GLU A O 1
ATOM 1309 N N . VAL A 1 169 ? 0.659 0.120 5.874 1.00 95.44 169 VAL A N 1
ATOM 1310 C CA . VAL A 1 169 ? 0.865 -1.313 5.671 1.00 95.44 169 VAL A CA 1
ATOM 1311 C C . VAL A 1 169 ? 1.585 -1.863 6.887 1.00 95.44 169 VAL A C 1
ATOM 1313 O O . VAL A 1 169 ? 2.477 -1.205 7.417 1.00 95.44 169 VAL A O 1
ATOM 1316 N N . TYR A 1 170 ? 1.186 -3.048 7.333 1.00 94.44 170 TYR A N 1
ATOM 1317 C CA . TYR A 1 170 ? 1.700 -3.689 8.531 1.00 94.44 170 TYR A CA 1
ATOM 1318 C C . TYR A 1 170 ? 2.048 -5.158 8.290 1.00 94.44 170 TYR A C 1
ATOM 1320 O O . TYR A 1 170 ? 1.373 -5.855 7.525 1.00 94.44 170 TYR A O 1
ATOM 1328 N N . THR A 1 171 ? 3.056 -5.640 9.011 1.00 92.50 171 THR A N 1
ATOM 1329 C CA . THR A 1 171 ? 3.380 -7.064 9.165 1.00 92.50 171 THR A CA 1
ATOM 1330 C C . THR A 1 171 ? 3.243 -7.497 10.612 1.00 92.50 171 THR A C 1
ATOM 1332 O O . THR A 1 171 ? 3.447 -6.709 11.532 1.00 92.50 171 THR A O 1
ATOM 1335 N N . ASN A 1 172 ? 2.887 -8.765 10.811 1.00 90.94 172 ASN A N 1
ATOM 1336 C CA . ASN A 1 172 ? 2.838 -9.366 12.138 1.00 90.94 172 ASN A CA 1
ATOM 1337 C C . ASN A 1 172 ? 4.187 -10.022 12.461 1.00 90.94 172 ASN A C 1
ATOM 1339 O O . ASN A 1 172 ? 4.729 -10.764 11.635 1.00 90.94 172 ASN A O 1
ATOM 1343 N N . LEU A 1 173 ? 4.713 -9.764 13.654 1.00 88.12 173 LEU A N 1
ATOM 1344 C CA . LEU A 1 173 ? 5.899 -10.426 14.181 1.00 88.12 173 LEU A CA 1
ATOM 1345 C C . LEU A 1 173 ? 5.540 -11.723 14.913 1.00 88.12 173 LEU A C 1
ATOM 1347 O O . LEU A 1 173 ? 4.390 -12.032 15.210 1.00 88.12 173 LEU A O 1
ATOM 1351 N N . SER A 1 174 ? 6.558 -12.520 15.233 1.00 86.81 174 SER A N 1
ATOM 1352 C CA . SER A 1 174 ? 6.371 -13.796 15.934 1.00 86.81 174 SER A CA 1
ATOM 1353 C C . SER A 1 174 ? 5.802 -13.657 17.350 1.00 86.81 174 SER A C 1
ATOM 1355 O O . SER A 1 174 ? 5.300 -14.637 17.892 1.00 86.81 174 SER A O 1
ATOM 1357 N N . ASP A 1 175 ? 5.926 -12.479 17.961 1.00 86.00 175 ASP A N 1
ATOM 1358 C CA . ASP A 1 175 ? 5.390 -12.166 19.289 1.00 86.00 175 ASP A CA 1
ATOM 1359 C C . ASP A 1 175 ? 3.954 -11.613 19.251 1.00 86.00 175 ASP A C 1
ATOM 1361 O O . ASP A 1 175 ? 3.389 -11.326 20.302 1.00 86.00 175 ASP A O 1
ATOM 1365 N N . GLY A 1 176 ? 3.352 -11.503 18.060 1.00 86.38 176 GLY A N 1
ATOM 1366 C CA . GLY A 1 176 ? 1.999 -10.982 17.862 1.00 86.38 176 GLY A CA 1
ATOM 1367 C C . GLY A 1 176 ? 1.921 -9.462 17.707 1.00 86.38 176 GLY A C 1
ATOM 1368 O O . GLY A 1 176 ? 0.832 -8.945 17.458 1.00 86.38 176 GLY A O 1
ATOM 1369 N N . SER A 1 177 ? 3.043 -8.745 17.836 1.00 87.81 177 SER A N 1
ATOM 1370 C CA . SER A 1 177 ? 3.085 -7.304 17.593 1.00 87.81 177 SER A CA 1
ATOM 1371 C C . SER A 1 177 ? 2.993 -6.976 16.101 1.00 87.81 177 SER A C 1
ATOM 1373 O O . SER A 1 177 ? 3.425 -7.741 15.233 1.00 87.81 177 SER A O 1
ATOM 1375 N N . MET A 1 178 ? 2.429 -5.808 15.796 1.00 89.88 178 MET A N 1
ATOM 1376 C CA . MET A 1 178 ? 2.233 -5.339 14.427 1.00 89.88 178 MET A CA 1
ATOM 1377 C C . MET A 1 178 ? 3.212 -4.210 14.108 1.00 89.88 178 MET A C 1
ATOM 1379 O O . MET A 1 178 ? 3.221 -3.163 14.757 1.00 89.88 178 MET A O 1
ATOM 1383 N N . VAL A 1 179 ? 4.023 -4.404 13.071 1.00 88.38 179 VAL A N 1
ATOM 1384 C CA . VAL A 1 179 ? 5.038 -3.443 12.634 1.00 88.38 179 VAL A CA 1
ATOM 1385 C C . VAL A 1 179 ? 4.541 -2.703 11.418 1.00 88.38 179 VAL A C 1
ATOM 1387 O O . VAL A 1 179 ? 4.202 -3.318 10.411 1.00 88.38 179 VAL A O 1
ATOM 1390 N N . LYS A 1 180 ? 4.540 -1.373 11.496 1.00 90.69 180 LYS A N 1
ATOM 1391 C CA . LYS A 1 180 ? 4.274 -0.526 10.338 1.00 90.69 180 LYS A CA 1
ATOM 1392 C C . LYS A 1 180 ? 5.443 -0.596 9.358 1.00 90.69 180 LYS A C 1
ATOM 1394 O O . LYS A 1 180 ? 6.577 -0.262 9.705 1.00 90.69 180 LYS A O 1
ATOM 1399 N N . GLU A 1 181 ? 5.144 -0.993 8.131 1.00 91.75 181 GLU A N 1
ATOM 1400 C CA . GLU A 1 181 ? 6.088 -1.043 7.025 1.00 91.75 181 GLU A CA 1
ATOM 1401 C C . GLU A 1 181 ? 6.487 0.359 6.563 1.00 91.75 181 GLU A C 1
ATOM 1403 O O . GLU A 1 181 ? 5.692 1.307 6.564 1.00 91.75 181 GLU A O 1
ATOM 1408 N N . ILE A 1 182 ? 7.738 0.489 6.123 1.00 90.38 182 ILE A N 1
ATOM 1409 C CA . ILE A 1 182 ? 8.251 1.753 5.596 1.00 90.38 182 ILE A CA 1
ATOM 1410 C C . ILE A 1 182 ? 7.699 1.955 4.185 1.00 90.38 182 ILE A C 1
ATOM 1412 O O . ILE A 1 182 ? 8.029 1.211 3.260 1.00 90.38 182 ILE A O 1
ATOM 1416 N N . MET A 1 183 ? 6.897 3.008 4.013 1.00 90.44 183 MET A N 1
ATOM 1417 C CA . MET A 1 183 ? 6.410 3.440 2.705 1.00 90.44 183 MET A CA 1
ATOM 1418 C C . MET A 1 183 ? 7.307 4.542 2.130 1.00 90.44 183 MET A C 1
ATOM 1420 O O . MET A 1 183 ? 7.478 5.589 2.752 1.00 90.44 183 MET A O 1
ATOM 1424 N N . THR A 1 184 ? 7.846 4.337 0.927 1.00 90.19 184 THR A N 1
ATOM 1425 C CA . THR A 1 184 ? 8.561 5.368 0.147 1.00 90.19 184 THR A CA 1
ATOM 1426 C C . THR A 1 184 ? 7.826 5.578 -1.170 1.00 90.19 184 THR A C 1
ATOM 1428 O O . THR A 1 184 ? 7.587 4.609 -1.882 1.00 90.19 184 THR A O 1
ATOM 1431 N N . ASP A 1 185 ? 7.429 6.813 -1.487 1.00 89.69 185 ASP A N 1
ATOM 1432 C CA . ASP A 1 185 ? 6.616 7.139 -2.673 1.00 89.69 185 ASP A CA 1
ATOM 1433 C C . ASP A 1 185 ? 5.370 6.243 -2.814 1.00 89.69 185 ASP A C 1
ATOM 1435 O O . ASP A 1 185 ? 5.077 5.709 -3.885 1.00 89.69 185 ASP A O 1
ATOM 1439 N N . ASN A 1 186 ? 4.654 6.046 -1.698 1.00 92.56 186 ASN A N 1
ATOM 1440 C CA . ASN A 1 186 ? 3.486 5.164 -1.572 1.00 92.56 186 ASN A CA 1
ATOM 1441 C C . ASN A 1 186 ? 3.762 3.674 -1.845 1.00 92.56 186 ASN A C 1
ATOM 1443 O O . ASN A 1 186 ? 2.823 2.902 -2.039 1.00 92.56 186 ASN A O 1
ATOM 1447 N N . LYS A 1 187 ? 5.029 3.247 -1.849 1.00 94.31 187 LYS A N 1
ATOM 1448 C CA . LYS A 1 187 ? 5.438 1.865 -2.122 1.00 94.31 187 LYS A CA 1
ATOM 1449 C C . LYS A 1 187 ? 6.055 1.205 -0.906 1.00 94.31 187 LYS A C 1
ATOM 1451 O O . LYS A 1 187 ? 6.792 1.842 -0.158 1.00 94.31 187 LYS A O 1
ATOM 1456 N N . VAL A 1 188 ? 5.805 -0.092 -0.779 1.00 94.50 188 VAL A N 1
ATOM 1457 C CA . VAL A 1 188 ? 6.409 -0.962 0.232 1.00 94.50 188 VAL A CA 1
ATOM 1458 C C . VAL A 1 188 ? 7.172 -2.078 -0.463 1.00 94.50 188 VAL A C 1
ATOM 1460 O O . VAL A 1 188 ? 6.656 -2.677 -1.408 1.00 94.50 188 VAL A O 1
ATOM 1463 N N . SER A 1 189 ? 8.386 -2.361 0.006 1.00 92.06 189 SER A N 1
ATOM 1464 C CA . SER A 1 189 ? 9.126 -3.566 -0.377 1.00 92.06 189 SER A CA 1
ATOM 1465 C C . SER A 1 189 ? 8.582 -4.753 0.403 1.00 92.06 189 SER A C 1
ATOM 1467 O O . SER A 1 189 ? 8.600 -4.735 1.631 1.00 92.06 189 SER A O 1
ATOM 1469 N N . LEU A 1 190 ? 8.099 -5.777 -0.296 1.00 88.38 190 LEU A N 1
ATOM 1470 C CA . LEU A 1 190 ? 7.457 -6.924 0.341 1.00 88.38 190 LEU A CA 1
ATOM 1471 C C . LEU A 1 190 ? 8.308 -8.183 0.186 1.00 88.38 190 LEU A C 1
ATOM 1473 O O . LEU A 1 190 ? 8.919 -8.415 -0.853 1.00 88.38 190 LEU A O 1
ATOM 1477 N N . SER A 1 191 ? 8.314 -9.008 1.226 1.00 90.44 191 SER A N 1
ATOM 1478 C CA . SER A 1 191 ? 8.828 -10.379 1.208 1.00 90.44 191 SER A CA 1
ATOM 1479 C C . SER A 1 191 ? 7.656 -11.364 1.199 1.00 90.44 191 SER A C 1
ATOM 1481 O O . SER A 1 191 ? 6.525 -10.961 1.469 1.00 90.44 191 SER A O 1
ATOM 1483 N N . PRO A 1 192 ? 7.878 -12.657 0.919 1.00 92.50 192 PRO A N 1
ATOM 1484 C CA . PRO A 1 192 ? 6.842 -13.664 1.101 1.00 92.50 192 PRO A CA 1
ATOM 1485 C C . PRO A 1 192 ? 6.225 -13.623 2.500 1.00 92.50 192 PRO A C 1
ATOM 1487 O O . PRO A 1 192 ? 6.946 -13.618 3.499 1.00 92.50 192 PRO A O 1
ATOM 1490 N N . GLY A 1 193 ? 4.896 -13.624 2.580 1.00 94.25 193 GLY A N 1
ATOM 1491 C CA . GLY A 1 193 ? 4.200 -13.523 3.859 1.00 94.25 193 GLY A CA 1
ATOM 1492 C C . GLY A 1 193 ? 2.863 -12.802 3.779 1.00 94.25 193 GLY A C 1
ATOM 1493 O O . GLY A 1 193 ? 2.389 -12.424 2.709 1.00 94.25 193 GLY A O 1
ATOM 1494 N N . ARG A 1 194 ? 2.228 -12.641 4.940 1.00 95.25 194 ARG A N 1
ATOM 1495 C CA . ARG A 1 194 ? 0.949 -11.943 5.073 1.00 95.25 194 ARG A CA 1
ATOM 1496 C C . ARG A 1 194 ? 1.173 -10.495 5.483 1.00 95.25 194 ARG A C 1
ATOM 1498 O O . ARG A 1 194 ? 1.916 -10.230 6.422 1.00 95.25 194 ARG A O 1
ATOM 1505 N N . TYR A 1 195 ? 0.457 -9.602 4.813 1.00 96.50 195 TYR A N 1
ATOM 1506 C CA . TYR A 1 195 ? 0.448 -8.174 5.093 1.00 96.50 195 TYR A CA 1
ATOM 1507 C C . TYR A 1 195 ? -0.967 -7.709 5.415 1.00 96.50 195 TYR A C 1
ATOM 1509 O O . TYR A 1 195 ? -1.958 -8.308 4.978 1.00 96.50 195 TYR A O 1
ATOM 1517 N N . TYR A 1 196 ? -1.045 -6.622 6.168 1.00 96.81 196 TYR A N 1
ATOM 1518 C CA . TYR A 1 196 ? -2.280 -5.952 6.543 1.00 96.81 196 TYR A CA 1
ATOM 1519 C C . TYR A 1 196 ? -2.224 -4.515 6.050 1.00 96.81 196 TYR A C 1
ATOM 1521 O O . TYR A 1 196 ? -1.192 -3.862 6.165 1.00 96.81 196 TYR A O 1
ATOM 1529 N N . VAL A 1 197 ? -3.313 -4.030 5.473 1.00 97.31 197 VAL A N 1
ATOM 1530 C CA . VAL A 1 197 ? -3.424 -2.670 4.953 1.00 97.31 197 VAL A CA 1
ATOM 1531 C C . VAL A 1 197 ? -4.503 -1.970 5.750 1.00 97.31 197 VAL A C 1
ATOM 1533 O O . VAL A 1 197 ? -5.620 -2.473 5.827 1.00 97.31 197 VAL A O 1
ATOM 1536 N N . ARG A 1 198 ? -4.160 -0.823 6.326 1.00 96.12 198 ARG A N 1
ATOM 1537 C CA . ARG A 1 198 ? -5.089 0.061 7.018 1.00 96.12 198 ARG A CA 1
ATOM 1538 C C . ARG A 1 198 ? -5.376 1.265 6.146 1.00 96.12 198 ARG A C 1
ATOM 1540 O O . ARG A 1 198 ? -4.438 1.966 5.763 1.00 96.12 198 ARG A O 1
ATOM 1547 N N . VAL A 1 199 ? -6.646 1.527 5.873 1.00 95.69 199 VAL A N 1
ATOM 1548 C CA . VAL A 1 199 ? -7.101 2.823 5.368 1.00 95.69 199 VAL A CA 1
ATOM 1549 C C . VAL A 1 199 ? -7.745 3.554 6.536 1.00 95.69 199 VAL A C 1
ATOM 1551 O O . VAL A 1 199 ? -8.629 3.015 7.185 1.00 95.69 199 VAL A O 1
ATOM 1554 N N . ALA A 1 200 ? -7.259 4.749 6.853 1.00 93.06 200 ALA A N 1
ATOM 1555 C CA . ALA A 1 200 ? -7.716 5.482 8.029 1.00 93.06 200 ALA A CA 1
ATOM 1556 C C . ALA A 1 200 ? -7.882 6.973 7.745 1.00 93.06 200 ALA A C 1
ATOM 1558 O O . ALA A 1 200 ? -7.226 7.549 6.870 1.00 93.06 200 ALA A O 1
ATOM 1559 N N . SER A 1 201 ? -8.722 7.617 8.548 1.00 83.94 201 SER A N 1
ATOM 1560 C CA . SER A 1 201 ? -8.985 9.059 8.487 1.00 83.94 201 SER A CA 1
ATOM 1561 C C . SER A 1 201 ? -8.324 9.849 9.613 1.00 83.94 201 SER A C 1
ATOM 1563 O O . SER A 1 201 ? -8.494 11.063 9.654 1.00 83.94 201 SER A O 1
ATOM 1565 N N . THR A 1 202 ? -7.634 9.209 10.563 1.00 68.69 202 THR A N 1
ATOM 1566 C CA . THR A 1 202 ? -7.102 9.906 11.748 1.00 68.69 202 THR A CA 1
ATOM 1567 C C . THR A 1 202 ? -6.136 11.012 11.313 1.00 68.69 202 THR A C 1
ATOM 1569 O O . THR A 1 202 ? -5.091 10.713 10.729 1.00 68.69 202 THR A O 1
ATOM 1572 N N . ASP A 1 203 ? -6.519 12.270 11.591 1.00 64.19 203 ASP A N 1
ATOM 1573 C CA . ASP A 1 203 ? -5.926 13.550 11.133 1.00 64.19 203 ASP A CA 1
ATOM 1574 C C . ASP A 1 203 ? -6.326 14.059 9.726 1.00 64.19 203 ASP A C 1
ATOM 1576 O O . ASP A 1 203 ? -5.683 14.954 9.154 1.00 64.19 203 ASP A O 1
ATOM 1580 N N . GLY A 1 204 ? -7.412 13.524 9.171 1.00 66.12 204 GLY A N 1
ATOM 1581 C CA . GLY A 1 204 ? -8.104 14.065 8.004 1.00 66.12 204 GLY A CA 1
ATOM 1582 C C . GLY A 1 204 ? -8.789 15.408 8.286 1.00 66.12 204 GLY A C 1
ATOM 1583 O O . GLY A 1 204 ? -8.828 15.893 9.418 1.00 66.12 204 GLY A O 1
ATOM 1584 N N . ASN A 1 205 ? -9.324 16.045 7.248 1.00 76.56 205 ASN A N 1
ATOM 1585 C CA . ASN A 1 205 ? -9.999 17.347 7.374 1.00 76.56 205 ASN A CA 1
ATOM 1586 C C . ASN A 1 205 ? -11.505 17.302 7.065 1.00 76.56 205 ASN A C 1
ATOM 1588 O O . ASN A 1 205 ? -12.191 18.298 7.305 1.00 76.56 205 ASN A O 1
ATOM 1592 N N . ALA A 1 206 ? -12.017 16.184 6.545 1.00 80.12 206 ALA A N 1
ATOM 1593 C CA . ALA A 1 206 ? -13.418 16.003 6.190 1.00 80.12 206 ALA A CA 1
ATOM 1594 C C . ALA A 1 206 ? -13.790 14.516 6.129 1.00 80.12 206 ALA A C 1
ATOM 1596 O O . ALA A 1 206 ? -12.938 13.675 5.865 1.00 80.12 206 ALA A O 1
ATOM 1597 N N . ILE A 1 207 ? -15.080 14.232 6.322 1.00 85.12 207 ILE A N 1
ATOM 1598 C CA . ILE A 1 207 ? -15.700 12.918 6.146 1.00 85.12 207 ILE A CA 1
ATOM 1599 C C . ILE A 1 207 ? -16.927 13.086 5.256 1.00 85.12 207 ILE A C 1
ATOM 1601 O O . ILE A 1 207 ? -17.728 13.997 5.475 1.00 85.12 207 ILE A O 1
ATOM 1605 N N . THR A 1 208 ? -17.069 12.223 4.251 1.00 80.94 208 THR A N 1
ATOM 1606 C CA . THR A 1 208 ? -18.183 12.287 3.291 1.00 80.94 208 THR A CA 1
ATOM 1607 C C . THR A 1 208 ? -19.101 11.073 3.317 1.00 80.94 208 THR A C 1
ATOM 1609 O O . THR A 1 208 ? -20.194 11.167 2.763 1.00 80.94 208 THR A O 1
ATOM 1612 N N . GLY A 1 209 ? -18.682 9.952 3.918 1.00 83.00 209 GLY A N 1
ATOM 1613 C CA . GLY A 1 209 ? -19.408 8.680 3.814 1.00 83.00 209 GLY A CA 1
ATOM 1614 C C . GLY A 1 209 ? -19.527 8.173 2.370 1.00 83.00 209 GLY A C 1
ATOM 1615 O O . GLY A 1 209 ? -20.471 7.479 2.013 1.00 83.00 209 GLY A O 1
ATOM 1616 N N . THR A 1 210 ? -18.628 8.614 1.484 1.00 90.50 210 THR A N 1
ATOM 1617 C CA . THR A 1 210 ? -18.532 8.096 0.115 1.00 90.50 210 THR A CA 1
ATOM 1618 C C . THR A 1 210 ? -17.421 7.065 0.062 1.00 90.50 210 THR A C 1
ATOM 1620 O O . THR A 1 210 ? -16.388 7.241 0.710 1.00 90.50 210 THR A O 1
ATOM 1623 N N . ASN A 1 211 ? -17.617 6.015 -0.736 1.00 95.38 211 ASN A N 1
ATOM 1624 C CA . ASN A 1 211 ? -16.589 5.002 -0.897 1.00 95.38 211 ASN A CA 1
ATOM 1625 C C . ASN A 1 211 ? -15.307 5.609 -1.470 1.00 95.38 211 ASN A C 1
ATOM 1627 O O . ASN A 1 211 ? -15.345 6.289 -2.501 1.00 95.38 211 ASN A O 1
ATOM 1631 N N . TYR A 1 212 ? -14.175 5.307 -0.843 1.00 95.44 212 TYR A N 1
ATOM 1632 C CA . TYR A 1 212 ? -12.872 5.554 -1.450 1.00 95.44 212 TYR A CA 1
ATOM 1633 C C . TYR A 1 212 ? -12.533 4.435 -2.434 1.00 95.44 212 TYR A C 1
ATOM 1635 O O . TYR A 1 212 ? -13.170 3.382 -2.461 1.00 95.44 212 TYR A O 1
ATOM 1643 N N . THR A 1 213 ? -11.500 4.643 -3.249 1.00 97.56 213 THR A N 1
ATOM 1644 C CA . THR A 1 213 ? -10.880 3.566 -4.031 1.00 97.56 213 THR A CA 1
ATOM 1645 C C . THR A 1 213 ? -9.437 3.358 -3.593 1.00 97.56 213 THR A C 1
ATOM 1647 O O . THR A 1 213 ? -8.579 4.191 -3.873 1.00 97.56 213 THR A O 1
ATOM 1650 N N . LEU A 1 214 ? -9.158 2.221 -2.951 1.00 97.94 214 LEU A N 1
ATOM 1651 C CA . LEU A 1 214 ? -7.802 1.747 -2.685 1.00 97.94 214 LEU A CA 1
ATOM 1652 C C . LEU A 1 214 ? -7.289 0.999 -3.918 1.00 97.94 214 LEU A C 1
ATOM 1654 O O . LEU A 1 214 ? -7.822 -0.044 -4.292 1.00 97.94 214 LEU A O 1
ATOM 1658 N N . THR A 1 215 ? -6.239 1.526 -4.539 1.00 97.25 215 THR A N 1
ATOM 1659 C CA . THR A 1 215 ? -5.548 0.895 -5.664 1.00 97.25 215 THR A CA 1
ATOM 1660 C C . THR A 1 215 ? -4.217 0.321 -5.200 1.00 97.25 215 THR A C 1
ATOM 1662 O O . THR A 1 215 ? -3.312 1.058 -4.798 1.00 97.25 215 THR A O 1
ATOM 1665 N N . VAL A 1 216 ? -4.096 -1.001 -5.297 1.00 96.69 216 VAL A N 1
ATOM 1666 C CA . VAL A 1 216 ? -2.911 -1.785 -4.941 1.00 96.69 216 VAL A CA 1
ATOM 1667 C C . VAL A 1 216 ? -2.223 -2.247 -6.223 1.00 96.69 216 VAL A C 1
ATOM 1669 O O . VAL A 1 216 ? -2.795 -3.016 -6.994 1.00 96.69 216 VAL A O 1
ATOM 1672 N N . SER A 1 217 ? -1.012 -1.761 -6.480 1.00 92.25 217 SER A N 1
ATOM 1673 C CA . SER A 1 217 ? -0.302 -1.960 -7.750 1.00 92.25 217 SER A CA 1
ATOM 1674 C C . SER A 1 217 ? 1.073 -2.577 -7.514 1.00 92.25 217 SER A C 1
ATOM 1676 O O . SER A 1 217 ? 2.006 -1.850 -7.159 1.00 92.25 217 SER A O 1
ATOM 1678 N N . PRO A 1 218 ? 1.225 -3.897 -7.692 1.00 90.94 218 PRO A N 1
ATOM 1679 C CA . PRO A 1 218 ? 2.537 -4.521 -7.681 1.00 90.94 218 PRO A CA 1
ATOM 1680 C C . PRO A 1 218 ? 3.409 -4.009 -8.829 1.00 90.94 218 PRO A C 1
ATOM 1682 O O . PRO A 1 218 ? 2.934 -3.785 -9.943 1.00 90.94 218 PRO A O 1
ATOM 1685 N N . GLU A 1 219 ? 4.691 -3.814 -8.544 1.00 86.50 219 GLU A N 1
ATOM 1686 C CA . GLU A 1 219 ? 5.710 -3.566 -9.557 1.00 86.50 219 GLU A CA 1
ATOM 1687 C C . GLU A 1 219 ? 6.250 -4.902 -10.047 1.00 86.50 219 GLU A C 1
ATOM 1689 O O . GLU A 1 219 ? 7.223 -5.435 -9.500 1.00 86.50 219 GLU A O 1
ATOM 1694 N N . TYR A 1 220 ? 5.582 -5.449 -11.057 1.00 84.06 220 TYR A N 1
ATOM 1695 C CA . TYR A 1 220 ? 5.973 -6.722 -11.637 1.00 84.06 220 TYR A CA 1
ATOM 1696 C C . TYR A 1 220 ? 7.341 -6.639 -12.324 1.00 84.06 220 TYR A C 1
ATOM 1698 O O . TYR A 1 220 ? 7.757 -5.604 -12.860 1.00 84.06 220 TYR A O 1
ATOM 1706 N N . LEU A 1 221 ? 8.033 -7.766 -12.305 1.00 84.44 221 LEU A N 1
ATOM 1707 C CA . LEU A 1 221 ? 9.286 -8.035 -12.976 1.00 84.44 221 LEU A CA 1
ATOM 1708 C C . LEU A 1 221 ? 8.964 -8.880 -14.205 1.00 84.44 221 LEU A C 1
ATOM 1710 O O . LEU A 1 221 ? 8.318 -9.919 -14.102 1.00 84.44 221 LEU A O 1
ATOM 1714 N N . ALA A 1 222 ? 9.398 -8.419 -15.372 1.00 87.38 222 ALA A N 1
ATOM 1715 C CA . ALA A 1 222 ? 9.244 -9.192 -16.596 1.00 87.38 222 ALA A CA 1
ATOM 1716 C C . ALA A 1 222 ? 10.250 -10.350 -16.629 1.00 87.38 222 ALA A C 1
ATOM 1718 O O . ALA A 1 222 ? 11.391 -10.178 -16.200 1.00 87.38 222 ALA A O 1
ATOM 1719 N N . ASP A 1 223 ? 9.854 -11.497 -17.185 1.00 88.19 223 ASP A N 1
ATOM 1720 C CA . ASP A 1 223 ? 10.772 -12.595 -17.532 1.00 88.19 223 ASP A CA 1
ATOM 1721 C C . ASP A 1 223 ? 11.139 -12.593 -19.032 1.00 88.19 223 ASP A C 1
ATOM 1723 O O . ASP A 1 223 ? 12.173 -13.131 -19.434 1.00 88.19 223 ASP A O 1
ATOM 1727 N N . GLU A 1 224 ? 10.342 -11.896 -19.845 1.00 91.06 224 GLU A N 1
ATOM 1728 C CA . GLU A 1 224 ? 10.494 -11.748 -21.285 1.00 91.06 224 GLU A CA 1
ATOM 1729 C C . GLU A 1 224 ? 10.537 -10.263 -21.661 1.00 91.06 224 GLU A C 1
ATOM 1731 O O . GLU A 1 224 ? 9.639 -9.489 -21.329 1.00 91.06 224 GLU A O 1
ATOM 1736 N N . ILE A 1 225 ? 11.576 -9.841 -22.386 1.00 96.19 225 ILE A N 1
ATOM 1737 C CA . ILE A 1 225 ? 11.738 -8.452 -22.831 1.00 96.19 225 ILE A CA 1
ATOM 1738 C C . ILE A 1 225 ? 12.194 -8.450 -24.289 1.00 96.19 225 ILE A C 1
ATOM 1740 O O . ILE A 1 225 ? 13.135 -9.152 -24.662 1.00 96.19 225 ILE A O 1
ATOM 1744 N N . TYR A 1 226 ? 11.561 -7.618 -25.115 1.00 95.75 226 TYR A N 1
ATOM 1745 C CA . TYR A 1 226 ? 11.902 -7.465 -26.526 1.00 95.75 226 TYR A CA 1
ATOM 1746 C C . TYR A 1 226 ? 12.004 -5.989 -26.893 1.00 95.75 226 TYR A C 1
ATOM 1748 O O . TYR A 1 226 ? 11.029 -5.251 -26.780 1.00 95.75 226 TYR A O 1
ATOM 1756 N N . ILE A 1 227 ? 13.165 -5.558 -27.389 1.00 97.50 227 ILE A N 1
ATOM 1757 C CA . ILE A 1 227 ? 13.305 -4.248 -28.036 1.00 97.50 227 ILE A CA 1
ATOM 1758 C C . ILE A 1 227 ? 12.765 -4.372 -29.461 1.00 97.50 227 ILE A C 1
ATOM 1760 O O . ILE A 1 227 ? 13.241 -5.199 -30.237 1.00 97.50 227 ILE A O 1
ATOM 1764 N N . THR A 1 228 ? 11.778 -3.551 -29.808 1.00 96.62 228 THR A N 1
ATOM 1765 C CA . THR A 1 228 ? 11.078 -3.631 -31.097 1.00 96.62 228 THR A CA 1
ATOM 1766 C C . THR A 1 228 ? 11.406 -2.470 -32.022 1.00 96.62 228 THR A C 1
ATOM 1768 O O . THR A 1 228 ? 11.320 -2.616 -33.238 1.00 96.62 228 THR A O 1
ATOM 1771 N N . GLU A 1 229 ? 11.744 -1.305 -31.469 1.00 96.25 229 GLU A N 1
ATOM 1772 C CA . GLU A 1 229 ? 11.899 -0.081 -32.250 1.00 96.25 229 GLU A CA 1
ATOM 1773 C C . GLU A 1 229 ? 12.863 0.908 -31.580 1.00 96.25 229 GLU A C 1
ATOM 1775 O O . GLU A 1 229 ? 12.963 0.986 -30.353 1.00 96.25 229 GLU A O 1
ATOM 1780 N N . PHE A 1 230 ? 13.542 1.699 -32.413 1.00 95.62 230 PHE A N 1
ATOM 1781 C CA . PHE A 1 230 ? 14.360 2.832 -31.994 1.00 95.62 230 PHE A CA 1
ATOM 1782 C C . PHE A 1 230 ? 13.860 4.139 -32.631 1.00 95.62 230 PHE A C 1
ATOM 1784 O O . PHE A 1 230 ? 13.470 4.158 -33.797 1.00 95.62 230 PHE A O 1
ATOM 1791 N N . GLY A 1 231 ? 13.934 5.239 -31.878 1.00 92.56 231 GLY A N 1
ATOM 1792 C CA . GLY A 1 231 ? 13.611 6.608 -32.297 1.00 92.56 231 GLY A CA 1
ATOM 1793 C C . GLY A 1 231 ? 14.757 7.598 -32.028 1.00 92.56 231 GLY A C 1
ATOM 1794 O O . GLY A 1 231 ? 15.705 7.288 -31.301 1.00 92.56 231 GLY A O 1
ATOM 1795 N N . GLY A 1 232 ? 14.727 8.769 -32.676 1.00 86.69 232 GLY A N 1
ATOM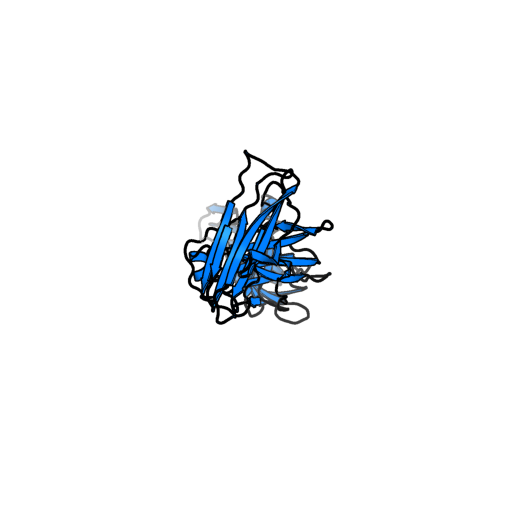 1796 C CA . GLY A 1 232 ? 15.800 9.784 -32.595 1.00 86.69 232 GLY A CA 1
ATOM 1797 C C . GLY A 1 232 ? 16.947 9.622 -33.612 1.00 86.69 232 GLY A C 1
ATOM 1798 O O . GLY A 1 232 ? 18.003 10.230 -33.477 1.00 86.69 232 GLY A O 1
ATOM 1799 N N . GLY A 1 233 ? 16.773 8.798 -34.644 1.00 87.50 233 GLY A N 1
ATOM 1800 C CA . GLY A 1 233 ? 17.864 8.339 -35.503 1.00 87.50 233 GLY A CA 1
ATOM 1801 C C . GLY A 1 233 ? 17.388 7.732 -36.821 1.00 87.50 233 GLY A C 1
ATOM 1802 O O . GLY A 1 233 ? 16.316 8.063 -37.324 1.00 87.50 233 GLY A O 1
ATOM 1803 N N . GLY A 1 234 ? 18.206 6.852 -37.394 1.00 90.50 234 GLY A N 1
ATOM 1804 C CA . GLY A 1 234 ? 17.857 6.065 -38.577 1.00 90.50 234 GLY A CA 1
ATOM 1805 C C . GLY A 1 234 ? 18.874 4.963 -38.849 1.00 90.50 234 GLY A C 1
ATOM 1806 O O . GLY A 1 234 ? 19.963 4.970 -38.286 1.00 90.50 234 GLY A O 1
ATOM 1807 N N . TYR A 1 235 ? 18.545 4.005 -39.710 1.00 93.31 235 TYR A N 1
ATOM 1808 C CA . TYR A 1 235 ? 19.482 2.940 -40.071 1.00 93.31 235 TYR A CA 1
ATOM 1809 C C . TYR A 1 235 ? 20.529 3.435 -41.073 1.00 93.31 235 TYR A C 1
ATOM 1811 O O . TYR A 1 235 ? 20.207 4.156 -42.019 1.00 93.31 235 TYR A O 1
ATOM 1819 N N . ALA A 1 236 ? 21.784 3.039 -40.869 1.00 91.69 236 ALA A N 1
ATOM 1820 C CA . ALA A 1 236 ? 22.895 3.366 -41.756 1.00 91.69 236 ALA A CA 1
ATOM 1821 C C . ALA A 1 236 ? 23.800 2.151 -41.951 1.00 91.69 236 ALA A C 1
ATOM 1823 O O . ALA A 1 236 ? 23.959 1.341 -41.038 1.00 91.69 236 ALA A O 1
ATOM 1824 N N . THR A 1 237 ? 24.407 2.050 -43.133 1.00 93.25 237 THR A N 1
ATOM 1825 C CA . THR A 1 237 ? 25.352 0.983 -43.466 1.00 93.25 237 THR A CA 1
ATOM 1826 C C . THR A 1 237 ? 26.779 1.521 -43.451 1.00 93.25 237 THR A C 1
ATOM 1828 O O . THR A 1 237 ? 27.131 2.346 -44.295 1.00 93.25 237 THR A O 1
ATOM 1831 N N . TYR A 1 238 ? 27.617 1.024 -42.540 1.00 86.88 238 TYR A N 1
ATOM 1832 C CA . TYR A 1 238 ? 29.059 1.288 -42.534 1.00 86.88 238 TYR A CA 1
ATOM 1833 C C . TYR A 1 238 ? 29.819 -0.034 -42.630 1.00 86.88 238 TYR A C 1
ATOM 1835 O O . TYR A 1 238 ? 29.502 -0.994 -41.931 1.00 86.88 238 TYR A O 1
ATOM 1843 N N . TYR A 1 239 ? 30.810 -0.099 -43.524 1.00 85.94 239 TYR A N 1
ATOM 1844 C CA . TYR A 1 239 ? 31.643 -1.293 -43.739 1.00 85.94 239 TYR A CA 1
ATOM 1845 C C . TYR A 1 239 ? 30.847 -2.602 -43.940 1.00 85.94 239 TYR A C 1
ATOM 1847 O O . TYR A 1 239 ? 31.274 -3.669 -43.516 1.00 85.94 239 TYR A O 1
ATOM 1855 N N . GLY A 1 240 ? 29.684 -2.520 -44.599 1.00 89.12 240 GLY A N 1
ATOM 1856 C CA . GLY A 1 240 ? 28.833 -3.677 -44.911 1.00 89.12 240 GLY A CA 1
ATOM 1857 C C . GLY A 1 240 ? 27.828 -4.070 -43.823 1.00 89.12 240 GLY A C 1
ATOM 1858 O O . GLY A 1 240 ? 26.993 -4.935 -44.074 1.00 89.12 240 GLY A O 1
ATOM 1859 N N . THR A 1 241 ? 27.840 -3.411 -42.663 1.00 92.06 241 THR A N 1
ATOM 1860 C CA . THR A 1 241 ? 26.901 -3.686 -41.566 1.00 92.06 241 THR A CA 1
ATOM 1861 C C . THR A 1 241 ? 25.876 -2.566 -41.462 1.00 92.06 241 THR A C 1
ATOM 1863 O O . THR A 1 241 ? 26.241 -1.394 -41.405 1.00 92.06 241 THR A O 1
ATOM 1866 N N . THR A 1 242 ? 24.588 -2.918 -41.441 1.00 95.38 242 THR A N 1
ATOM 1867 C CA . THR A 1 242 ? 23.494 -1.956 -41.245 1.00 95.38 242 THR A CA 1
ATOM 1868 C C . THR A 1 242 ? 23.019 -2.008 -39.803 1.00 95.38 242 THR A C 1
ATOM 1870 O O . THR A 1 242 ? 22.447 -3.016 -39.399 1.00 95.38 242 THR A O 1
ATOM 1873 N N . LEU A 1 243 ? 23.234 -0.933 -39.045 1.00 95.00 243 LEU A N 1
ATOM 1874 C CA . LEU A 1 243 ? 22.775 -0.795 -37.658 1.00 95.00 243 LEU A CA 1
ATOM 1875 C C . LEU A 1 243 ? 21.936 0.472 -37.505 1.00 95.00 243 LEU A C 1
ATOM 1877 O O . LEU A 1 243 ? 21.980 1.373 -38.350 1.00 95.00 243 LEU A O 1
ATOM 1881 N N . TYR A 1 244 ? 21.187 0.554 -36.406 1.00 94.25 244 TYR A N 1
ATOM 1882 C CA . TYR A 1 244 ? 20.543 1.803 -36.029 1.00 94.25 244 TYR A CA 1
ATOM 1883 C C . TYR A 1 244 ? 21.606 2.829 -35.636 1.00 94.25 244 TYR A C 1
ATOM 1885 O O . TYR A 1 244 ? 22.512 2.533 -34.860 1.00 94.25 244 TYR A O 1
ATOM 1893 N N . ARG A 1 245 ? 21.504 4.036 -36.182 1.00 91.62 245 ARG A N 1
ATOM 1894 C CA . ARG A 1 245 ? 22.409 5.150 -35.931 1.00 91.62 245 ARG A CA 1
ATOM 1895 C C . ARG A 1 245 ? 21.661 6.240 -35.191 1.00 91.62 245 ARG A C 1
ATOM 1897 O O . ARG A 1 245 ? 20.702 6.809 -35.719 1.00 91.62 245 ARG A O 1
ATOM 1904 N N . VAL A 1 246 ? 22.147 6.572 -34.001 1.00 88.12 246 VAL A N 1
ATOM 1905 C CA . VAL A 1 246 ? 21.694 7.756 -33.271 1.00 88.12 246 VAL A CA 1
ATOM 1906 C C . VAL A 1 246 ? 22.127 8.971 -34.091 1.00 88.12 246 VAL A C 1
ATOM 1908 O O . VAL A 1 246 ? 23.313 9.140 -34.392 1.00 88.12 246 VAL A O 1
ATOM 1911 N N . ASN A 1 247 ? 21.166 9.775 -34.555 1.00 73.62 247 ASN A N 1
ATOM 1912 C CA . ASN A 1 247 ? 21.503 11.036 -35.216 1.00 73.62 247 ASN A CA 1
ATOM 1913 C C . ASN A 1 247 ? 22.075 11.993 -34.159 1.00 73.62 247 ASN A C 1
ATOM 1915 O O . ASN A 1 247 ? 22.003 11.694 -32.979 1.00 73.62 247 ASN A O 1
ATOM 1919 N N . GLY A 1 248 ? 22.659 13.133 -34.540 1.00 63.69 248 GLY A N 1
ATOM 1920 C CA . GLY A 1 248 ? 23.318 14.065 -33.603 1.00 63.69 248 GLY A CA 1
ATOM 1921 C C . GLY A 1 248 ? 22.447 14.656 -32.471 1.00 63.69 248 GLY A C 1
ATOM 1922 O O . GLY A 1 248 ? 22.853 15.642 -31.864 1.00 63.69 248 GLY A O 1
ATOM 1923 N N . SER A 1 249 ? 21.258 14.106 -32.198 1.00 63.00 249 SER A N 1
ATOM 1924 C CA . SER A 1 249 ? 20.518 14.285 -30.954 1.00 63.00 249 SER A CA 1
ATOM 1925 C C . SER A 1 249 ? 21.281 13.675 -29.778 1.00 63.00 249 SER A C 1
ATOM 1927 O O . SER A 1 249 ? 21.844 12.588 -29.861 1.00 63.00 249 SER A O 1
ATOM 1929 N N . SER A 1 250 ? 21.239 14.353 -28.635 1.00 75.75 250 SER A N 1
ATOM 1930 C CA . SER A 1 250 ? 21.764 13.854 -27.360 1.00 75.75 250 SER A CA 1
ATOM 1931 C C . SER A 1 250 ? 20.868 12.784 -26.723 1.00 75.75 250 SER A C 1
ATOM 1933 O O . SER A 1 250 ? 20.943 12.567 -25.518 1.00 75.75 250 SER A O 1
ATOM 1935 N N . THR A 1 251 ? 19.968 12.163 -27.488 1.00 88.12 251 THR A N 1
ATOM 1936 C CA . THR A 1 251 ? 19.004 11.176 -27.001 1.00 88.12 251 THR A CA 1
ATOM 1937 C C . THR A 1 251 ? 18.715 10.099 -28.039 1.00 88.12 251 THR A C 1
ATOM 1939 O O . THR A 1 251 ? 18.738 10.346 -29.249 1.00 88.12 251 THR A O 1
ATOM 1942 N N . ILE A 1 252 ? 18.382 8.913 -27.535 1.00 92.31 252 ILE A N 1
ATOM 1943 C CA . ILE A 1 252 ? 17.769 7.807 -28.269 1.00 92.31 252 ILE A CA 1
ATOM 1944 C C . ILE A 1 252 ? 16.479 7.406 -27.553 1.00 92.31 252 ILE A C 1
ATOM 1946 O O . ILE A 1 252 ? 16.441 7.316 -26.325 1.00 92.31 252 ILE A O 1
ATOM 1950 N N . THR A 1 253 ? 15.423 7.150 -28.320 1.00 95.69 253 THR A N 1
ATOM 1951 C CA . THR A 1 253 ? 14.199 6.536 -27.799 1.00 95.69 253 THR A CA 1
ATOM 1952 C C . THR A 1 253 ? 14.238 5.045 -28.098 1.00 95.69 253 THR A C 1
ATOM 1954 O O . THR A 1 253 ? 14.516 4.649 -29.227 1.00 95.69 253 THR A O 1
ATOM 1957 N N . VAL A 1 254 ? 13.969 4.216 -27.099 1.00 97.62 254 VAL A N 1
ATOM 1958 C CA . VAL A 1 254 ? 13.943 2.757 -27.202 1.00 97.62 254 VAL A CA 1
ATOM 1959 C C . VAL A 1 254 ? 12.549 2.299 -26.817 1.00 97.62 254 VAL A C 1
ATOM 1961 O O . VAL A 1 254 ? 12.064 2.622 -25.730 1.00 97.62 254 VAL A O 1
ATOM 1964 N N . LYS A 1 255 ? 11.902 1.563 -27.716 1.00 98.06 255 LYS A N 1
ATOM 1965 C CA . LYS A 1 255 ? 10.571 1.010 -27.502 1.00 98.06 255 LYS A CA 1
ATOM 1966 C C . LYS A 1 255 ? 10.620 -0.506 -27.583 1.00 98.06 255 LYS A C 1
ATOM 1968 O O . LYS A 1 255 ? 11.333 -1.076 -28.414 1.00 98.06 255 LYS A O 1
ATOM 1973 N N . GLY A 1 256 ? 9.842 -1.145 -26.729 1.00 97.31 256 GLY A N 1
ATOM 1974 C CA . GLY A 1 256 ? 9.747 -2.590 -26.687 1.00 97.31 256 GLY A CA 1
ATOM 1975 C C . GLY A 1 256 ? 8.518 -3.077 -25.946 1.00 97.31 256 GLY A C 1
ATOM 1976 O O . GLY A 1 256 ? 7.664 -2.285 -25.546 1.00 97.31 256 GLY A O 1
ATOM 1977 N N . VAL A 1 257 ? 8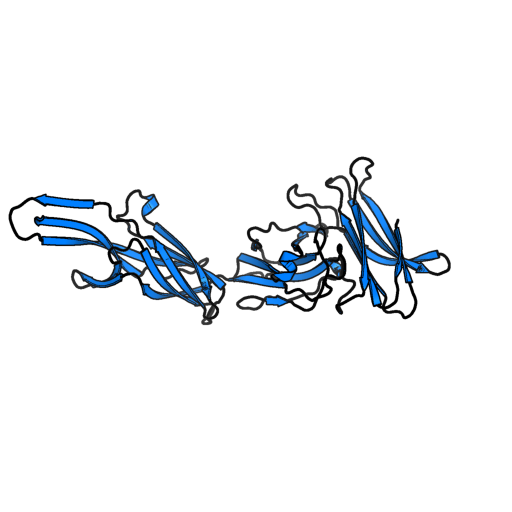.446 -4.392 -25.785 1.00 96.25 257 VAL A N 1
ATOM 1978 C CA . VAL A 1 257 ? 7.378 -5.091 -25.068 1.00 96.25 257 VAL A CA 1
ATOM 1979 C C . VAL A 1 257 ? 8.006 -5.929 -23.965 1.00 96.25 257 VAL A C 1
ATOM 1981 O O . VAL A 1 257 ? 9.045 -6.555 -24.189 1.00 96.25 257 VAL A O 1
ATOM 1984 N N . ALA A 1 258 ? 7.386 -5.928 -22.791 1.00 94.19 258 ALA A N 1
ATOM 1985 C CA . ALA A 1 258 ? 7.736 -6.806 -21.688 1.00 94.19 258 ALA A CA 1
ATOM 1986 C C . ALA A 1 258 ? 6.571 -7.747 -21.359 1.00 94.19 258 ALA A C 1
ATOM 1988 O O . ALA A 1 258 ? 5.397 -7.383 -21.505 1.00 94.19 258 ALA A O 1
ATOM 1989 N N . GLY A 1 259 ? 6.906 -8.956 -20.927 1.00 90.50 259 GLY A N 1
ATOM 1990 C CA . GLY A 1 259 ? 5.951 -10.015 -20.660 1.00 90.50 259 GLY A CA 1
ATOM 1991 C C . GLY A 1 259 ? 6.377 -10.956 -19.543 1.00 90.50 259 GLY A C 1
ATOM 1992 O O . GLY A 1 259 ? 7.496 -10.879 -19.030 1.00 90.50 259 GLY A O 1
ATOM 1993 N N . VAL A 1 260 ? 5.432 -11.816 -19.173 1.00 85.50 260 VAL A N 1
ATOM 1994 C CA . VAL A 1 260 ? 5.625 -12.943 -18.262 1.00 85.50 260 VAL A CA 1
ATOM 1995 C C . VAL A 1 260 ? 4.932 -14.177 -18.832 1.00 85.50 260 VAL A C 1
ATOM 1997 O O . VAL A 1 260 ? 3.749 -14.107 -19.180 1.00 85.50 260 VAL A O 1
ATOM 2000 N N . ASN A 1 261 ? 5.640 -15.302 -18.963 1.00 81.38 261 ASN A N 1
ATOM 2001 C CA . ASN A 1 261 ? 5.083 -16.560 -19.489 1.00 81.38 261 ASN A CA 1
ATOM 2002 C C . ASN A 1 261 ? 4.266 -16.398 -20.800 1.00 81.38 261 ASN A C 1
ATOM 2004 O O . ASN A 1 261 ? 3.180 -16.970 -20.944 1.00 81.38 261 ASN A O 1
ATOM 2008 N N . GLY A 1 262 ? 4.750 -15.588 -21.748 1.00 79.81 262 GLY A N 1
ATOM 2009 C CA . GLY A 1 262 ? 4.076 -15.311 -23.024 1.00 79.81 262 GLY A CA 1
ATOM 2010 C C . GLY A 1 262 ? 2.873 -14.352 -22.981 1.00 79.81 262 GLY A C 1
ATOM 2011 O O . GLY A 1 262 ? 2.222 -14.159 -24.011 1.00 79.81 262 GLY A O 1
ATOM 2012 N N . TYR A 1 263 ? 2.565 -13.731 -21.838 1.00 84.19 263 TYR A N 1
ATOM 2013 C CA . TYR A 1 263 ? 1.553 -12.674 -21.714 1.00 84.19 263 TYR A CA 1
ATOM 2014 C C . TYR A 1 263 ? 2.204 -11.296 -21.609 1.00 84.19 263 TYR A C 1
ATOM 2016 O O . TYR A 1 263 ? 3.279 -11.158 -21.033 1.00 84.19 263 TYR A O 1
ATOM 2024 N N . VAL A 1 264 ? 1.541 -10.257 -22.127 1.00 88.75 264 VAL A N 1
ATOM 2025 C CA . VAL A 1 264 ? 1.993 -8.872 -21.927 1.00 88.75 264 VAL A CA 1
ATOM 2026 C C . VAL A 1 264 ? 1.888 -8.494 -20.453 1.00 88.75 264 VAL A C 1
ATOM 2028 O O . VAL A 1 264 ? 0.886 -8.798 -19.805 1.00 88.75 264 VAL A O 1
ATOM 2031 N N . LEU A 1 265 ? 2.907 -7.814 -19.932 1.00 88.94 265 LEU A N 1
ATOM 2032 C CA . LEU A 1 265 ? 2.987 -7.476 -18.516 1.00 88.94 265 LEU A CA 1
ATOM 2033 C C . LEU A 1 265 ? 2.857 -5.960 -18.317 1.00 88.94 265 LEU A C 1
ATOM 2035 O O . LEU A 1 265 ? 3.825 -5.234 -18.563 1.00 88.94 265 LEU A O 1
ATOM 2039 N N . PRO A 1 266 ? 1.684 -5.452 -17.902 1.00 87.81 266 PRO A N 1
ATOM 2040 C CA . PRO A 1 266 ? 1.500 -4.043 -17.575 1.00 87.81 266 PRO A CA 1
ATOM 2041 C C . PRO A 1 266 ? 2.159 -3.672 -16.241 1.00 87.81 266 PRO A C 1
ATOM 2043 O O . PRO A 1 266 ? 2.267 -4.507 -15.343 1.00 87.81 266 PRO A O 1
ATOM 2046 N N . ASN A 1 267 ? 2.548 -2.401 -16.091 1.00 83.56 267 ASN A N 1
ATOM 2047 C CA . ASN A 1 267 ? 3.229 -1.854 -14.907 1.00 83.56 267 ASN A CA 1
ATOM 2048 C C . ASN A 1 267 ? 4.566 -2.540 -14.552 1.00 83.56 267 ASN A C 1
ATOM 2050 O O . ASN A 1 267 ? 5.049 -2.410 -13.426 1.00 83.56 267 ASN A O 1
ATOM 2054 N N . ALA A 1 268 ? 5.184 -3.239 -15.504 1.00 88.88 268 ALA A N 1
ATOM 2055 C CA . ALA A 1 268 ? 6.509 -3.814 -15.338 1.00 88.88 268 ALA A CA 1
ATOM 2056 C C . ALA A 1 268 ? 7.561 -2.705 -15.310 1.00 88.88 268 ALA A C 1
ATOM 2058 O O . ALA A 1 268 ? 7.539 -1.812 -16.161 1.00 88.88 268 ALA A O 1
ATOM 2059 N N . THR A 1 269 ? 8.502 -2.771 -14.369 1.00 90.62 269 THR A N 1
ATOM 2060 C CA . THR A 1 269 ? 9.625 -1.822 -14.332 1.00 90.62 269 THR A CA 1
ATOM 2061 C C . THR A 1 269 ? 10.719 -2.278 -15.289 1.00 90.62 269 THR A C 1
ATOM 2063 O O . THR A 1 269 ? 11.274 -3.364 -15.120 1.00 90.62 269 THR A O 1
ATOM 2066 N N . ILE A 1 270 ? 11.047 -1.436 -16.270 1.00 95.19 270 ILE A N 1
ATOM 2067 C CA . ILE A 1 270 ? 12.066 -1.694 -17.290 1.00 95.19 270 ILE A CA 1
ATOM 2068 C C . ILE A 1 270 ? 13.163 -0.642 -17.187 1.00 95.19 270 ILE A C 1
ATOM 2070 O O . ILE A 1 270 ? 12.892 0.557 -17.291 1.00 95.19 270 ILE A O 1
ATOM 2074 N N . THR A 1 271 ? 14.408 -1.087 -17.047 1.00 97.00 271 THR A N 1
ATOM 2075 C CA . THR A 1 271 ? 15.586 -0.231 -17.194 1.00 97.00 271 THR A CA 1
ATOM 2076 C C . THR A 1 271 ? 16.186 -0.460 -18.571 1.00 97.00 271 THR A C 1
ATOM 2078 O O . THR A 1 271 ? 16.550 -1.576 -18.928 1.00 97.00 271 THR A O 1
ATOM 2081 N N . VAL A 1 272 ? 16.277 0.601 -19.367 1.00 98.06 272 VAL A N 1
ATOM 2082 C CA . VAL A 1 272 ? 16.956 0.576 -20.662 1.00 98.06 272 VAL A CA 1
ATOM 2083 C C . VAL A 1 272 ? 18.331 1.189 -20.502 1.00 98.06 272 VAL A C 1
ATOM 2085 O O . VAL A 1 272 ? 18.445 2.327 -20.046 1.00 98.06 272 VAL A O 1
ATOM 2088 N N . THR A 1 273 ? 19.352 0.463 -20.946 1.00 96.50 273 THR A N 1
ATOM 2089 C CA . THR A 1 273 ? 20.747 0.891 -20.896 1.00 96.50 273 THR A CA 1
ATOM 2090 C C . THR A 1 273 ? 21.299 1.065 -22.301 1.00 96.50 273 THR A C 1
ATOM 2092 O O . THR A 1 273 ? 21.260 0.152 -23.125 1.00 96.50 273 THR A O 1
ATOM 2095 N N . VAL A 1 274 ? 21.867 2.239 -22.557 1.00 94.00 274 VAL A N 1
ATOM 2096 C CA . VAL A 1 274 ? 22.701 2.532 -23.723 1.00 94.00 274 VAL A CA 1
ATOM 2097 C C . VAL A 1 274 ? 24.137 2.618 -23.247 1.00 94.00 274 VAL A C 1
ATOM 2099 O O . VAL A 1 274 ? 24.420 3.309 -22.266 1.00 94.00 274 VAL A O 1
ATOM 2102 N N . PHE A 1 275 ? 25.049 1.949 -23.945 1.00 92.56 275 PHE A N 1
ATOM 2103 C CA . PHE A 1 275 ? 26.462 2.022 -23.616 1.00 92.56 275 PHE A CA 1
ATOM 2104 C C . PHE A 1 275 ? 27.349 2.266 -24.831 1.00 92.56 275 PHE A C 1
ATOM 2106 O O . PHE A 1 275 ? 27.074 1.791 -25.936 1.00 92.56 275 PHE A O 1
ATOM 2113 N N . ASN A 1 276 ? 28.444 2.985 -24.597 1.00 90.19 276 ASN A N 1
ATOM 2114 C CA . ASN A 1 276 ? 29.548 3.139 -25.536 1.00 90.19 276 ASN A CA 1
ATOM 2115 C C . ASN A 1 276 ? 30.866 2.964 -24.765 1.00 90.19 276 ASN A C 1
ATOM 2117 O O . ASN A 1 276 ? 31.165 3.795 -23.905 1.00 90.19 276 ASN A O 1
ATOM 2121 N N . PRO A 1 277 ? 31.675 1.930 -25.060 1.00 87.69 277 PRO A N 1
ATOM 2122 C CA . PRO A 1 277 ? 32.947 1.712 -24.371 1.00 87.69 277 PRO A CA 1
ATOM 2123 C C . PRO A 1 277 ? 33.969 2.840 -24.597 1.00 87.69 277 PRO A C 1
ATOM 2125 O O . PRO A 1 277 ? 34.933 2.929 -23.845 1.00 87.69 277 PRO A O 1
ATOM 2128 N N . ASN A 1 278 ? 33.760 3.692 -25.607 1.00 84.62 278 ASN A N 1
ATOM 2129 C CA . ASN A 1 278 ? 34.641 4.813 -25.937 1.00 84.62 278 ASN A CA 1
ATOM 2130 C C . ASN A 1 278 ? 34.226 6.138 -25.264 1.00 84.62 278 ASN A C 1
ATOM 2132 O O . ASN A 1 278 ? 34.887 7.155 -25.475 1.00 84.62 278 ASN A O 1
ATOM 2136 N N . TRP A 1 279 ? 33.136 6.169 -24.485 1.00 84.06 279 TRP A N 1
ATOM 2137 C CA . TRP A 1 279 ? 32.771 7.357 -23.707 1.00 84.06 279 TRP A CA 1
ATOM 2138 C C . TRP A 1 279 ? 33.687 7.528 -22.486 1.00 84.06 279 TRP A C 1
ATOM 2140 O O . TRP A 1 279 ? 33.957 6.576 -21.758 1.00 84.06 279 TRP A O 1
ATOM 2150 N N . ASP A 1 280 ? 34.128 8.768 -22.266 1.00 76.00 280 ASP A N 1
ATOM 2151 C CA . ASP A 1 280 ? 35.066 9.184 -21.217 1.00 76.00 280 ASP A CA 1
ATOM 2152 C C . ASP A 1 280 ? 34.513 10.447 -20.518 1.00 76.00 280 ASP A C 1
ATOM 2154 O O . ASP A 1 280 ? 34.017 11.337 -21.226 1.00 76.00 280 ASP A O 1
ATOM 2158 N N . PRO A 1 281 ? 34.563 10.579 -19.175 1.00 74.94 281 PRO A N 1
ATOM 2159 C CA . PRO A 1 281 ? 35.074 9.633 -18.169 1.00 74.94 281 PRO A CA 1
ATOM 2160 C C . PRO A 1 281 ? 34.341 8.283 -18.098 1.00 74.94 281 PRO A C 1
ATOM 2162 O O . PRO A 1 281 ? 33.243 8.123 -18.622 1.00 74.94 281 PRO A O 1
ATOM 2165 N N . THR A 1 282 ? 34.969 7.279 -17.473 1.00 74.50 282 THR A N 1
ATOM 2166 C CA . THR A 1 282 ? 34.486 5.880 -17.406 1.00 74.50 282 THR A CA 1
ATOM 2167 C C . THR A 1 282 ? 33.096 5.716 -16.782 1.00 74.50 282 THR A C 1
ATOM 2169 O O . THR A 1 282 ? 32.395 4.749 -17.066 1.00 74.50 282 THR A O 1
ATOM 2172 N N . ASP A 1 283 ? 32.676 6.656 -15.939 1.00 76.19 283 ASP A N 1
ATOM 2173 C CA . ASP A 1 283 ? 31.323 6.740 -15.375 1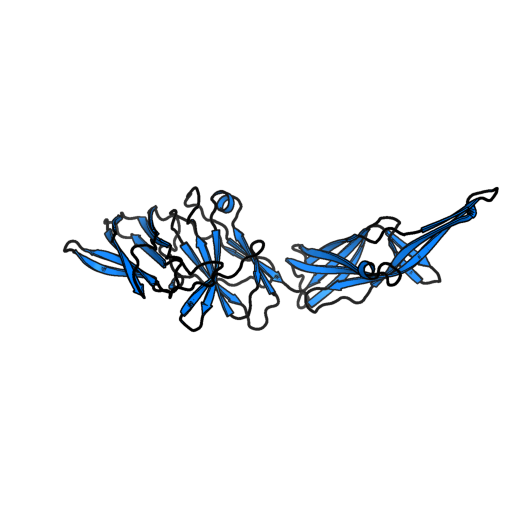.00 76.19 283 ASP A CA 1
ATOM 2174 C C . ASP A 1 283 ? 30.268 7.173 -16.411 1.00 76.19 283 ASP A C 1
ATOM 2176 O O . ASP A 1 283 ? 29.066 7.089 -16.159 1.00 76.19 283 ASP A O 1
ATOM 2180 N N . LEU A 1 284 ? 30.696 7.600 -17.603 1.00 79.81 284 LEU A N 1
ATOM 2181 C CA . LEU A 1 284 ? 29.825 7.950 -18.714 1.00 79.81 284 LEU A CA 1
ATOM 2182 C C . LEU A 1 284 ? 29.576 6.821 -19.706 1.00 79.81 284 LEU A C 1
ATOM 2184 O O . LEU A 1 284 ? 28.725 7.002 -20.571 1.00 79.81 284 LEU A O 1
ATOM 2188 N N . ILE A 1 285 ? 30.250 5.674 -19.560 1.00 86.75 285 ILE A N 1
ATOM 2189 C CA . ILE A 1 285 ? 30.120 4.516 -20.461 1.00 86.75 285 ILE A CA 1
ATOM 2190 C C . ILE A 1 285 ? 28.673 4.037 -20.550 1.00 86.75 285 ILE A C 1
ATOM 2192 O O . ILE A 1 285 ? 28.244 3.627 -21.625 1.00 86.75 285 ILE A O 1
ATOM 2196 N N . TYR A 1 286 ? 27.920 4.128 -19.452 1.00 90.75 286 TYR A N 1
ATOM 2197 C CA . TYR A 1 286 ? 26.533 3.691 -19.367 1.00 90.75 286 TYR A CA 1
ATOM 2198 C C . TYR A 1 286 ? 25.586 4.873 -19.162 1.00 90.75 286 TYR A C 1
ATOM 2200 O O . TYR A 1 286 ? 25.846 5.822 -18.412 1.00 90.75 286 TYR A O 1
ATOM 2208 N N . ARG A 1 287 ? 24.445 4.797 -19.837 1.00 91.12 287 ARG A N 1
ATOM 2209 C CA . ARG A 1 287 ? 23.328 5.728 -19.714 1.00 91.12 287 ARG A CA 1
ATOM 2210 C C . ARG A 1 287 ? 22.060 4.923 -19.575 1.00 91.12 287 ARG A C 1
ATOM 2212 O O . ARG A 1 287 ? 21.810 4.047 -20.396 1.00 91.12 287 ARG A O 1
ATOM 2219 N N . THR A 1 288 ? 21.272 5.225 -18.556 1.00 94.62 288 THR A N 1
ATOM 2220 C CA . THR A 1 288 ? 20.065 4.465 -18.252 1.00 94.62 288 THR A CA 1
ATOM 2221 C C . THR A 1 288 ? 18.835 5.358 -18.231 1.00 94.62 288 THR A C 1
ATOM 2223 O O . THR A 1 288 ? 18.916 6.561 -17.972 1.00 94.62 288 THR A O 1
ATOM 2226 N N . ALA A 1 289 ? 17.686 4.760 -18.521 1.00 96.25 289 ALA A N 1
ATOM 2227 C CA . ALA A 1 289 ? 16.383 5.317 -18.201 1.00 96.25 289 ALA A CA 1
ATOM 2228 C C . ALA A 1 289 ? 15.485 4.187 -17.696 1.00 96.25 289 ALA A C 1
ATOM 2230 O O . ALA A 1 289 ? 15.421 3.126 -18.317 1.00 96.25 289 ALA A O 1
ATOM 2231 N N . THR A 1 290 ? 14.792 4.428 -16.587 1.00 95.44 290 THR A N 1
ATOM 2232 C CA . THR A 1 290 ? 13.838 3.479 -16.007 1.00 95.44 290 THR A CA 1
ATOM 2233 C C . THR A 1 290 ? 12.421 3.964 -16.276 1.00 95.44 290 THR A C 1
ATOM 2235 O O . THR A 1 290 ? 12.101 5.128 -16.030 1.00 95.44 290 THR A O 1
ATOM 2238 N N . VAL A 1 291 ? 11.581 3.079 -16.806 1.00 95.25 291 VAL A N 1
ATOM 2239 C CA . VAL A 1 291 ? 10.187 3.349 -17.176 1.00 95.25 291 VAL A CA 1
ATOM 2240 C C . VAL A 1 291 ? 9.289 2.195 -16.740 1.00 95.25 291 VAL A C 1
ATOM 2242 O O . VAL A 1 291 ? 9.774 1.107 -16.436 1.00 95.25 291 VAL A O 1
ATOM 2245 N N . THR A 1 292 ? 7.978 2.421 -16.730 1.00 91.69 292 THR A N 1
ATOM 2246 C CA . THR A 1 292 ? 6.977 1.366 -16.534 1.00 91.69 292 THR A CA 1
ATOM 2247 C C . THR A 1 292 ? 6.260 1.052 -17.840 1.00 91.69 292 THR A C 1
ATOM 2249 O O . THR A 1 292 ? 6.046 1.949 -18.660 1.00 91.69 292 THR A O 1
ATOM 2252 N N . THR A 1 293 ? 5.882 -0.208 -18.045 1.00 93.25 293 THR A N 1
ATOM 2253 C CA . THR A 1 293 ? 5.052 -0.592 -19.191 1.00 93.25 293 THR A CA 1
ATOM 2254 C C . THR A 1 293 ? 3.611 -0.108 -19.051 1.00 93.25 293 THR A C 1
ATOM 2256 O O . THR A 1 293 ? 3.081 0.015 -17.945 1.00 93.25 293 THR A O 1
ATOM 2259 N N . ASP A 1 294 ? 2.963 0.150 -20.185 1.00 91.31 294 ASP A N 1
ATOM 2260 C CA . ASP A 1 294 ? 1.540 0.483 -20.247 1.00 91.31 294 ASP A CA 1
ATOM 2261 C C . ASP A 1 294 ? 0.628 -0.759 -20.155 1.00 91.31 294 ASP A C 1
ATOM 2263 O O . ASP A 1 294 ? 1.081 -1.890 -19.982 1.00 91.31 294 ASP A O 1
ATOM 2267 N N . GLY A 1 295 ? -0.685 -0.558 -20.312 1.00 86.69 295 GLY A N 1
ATOM 2268 C CA . GLY A 1 295 ? -1.693 -1.626 -20.293 1.00 86.69 295 GLY A CA 1
ATOM 2269 C C . GLY A 1 295 ? -1.545 -2.699 -21.384 1.00 86.69 295 GLY A C 1
ATOM 2270 O O . GLY A 1 295 ? -2.304 -3.664 -21.381 1.00 86.69 295 GLY A O 1
ATOM 2271 N N . GLN A 1 296 ? -0.628 -2.532 -22.340 1.00 91.25 296 GLN A N 1
ATOM 2272 C CA . GLN A 1 296 ? -0.298 -3.498 -23.393 1.00 91.25 296 GLN A CA 1
ATOM 2273 C C . GLN A 1 296 ? 1.116 -4.077 -23.220 1.00 91.25 296 GLN A C 1
ATOM 2275 O O . GLN A 1 296 ? 1.627 -4.727 -24.131 1.00 91.25 296 GLN A O 1
ATOM 2280 N N . GLY A 1 297 ? 1.766 -3.839 -22.076 1.00 92.44 297 GLY A N 1
ATOM 2281 C CA . GLY A 1 297 ? 3.136 -4.280 -21.821 1.00 92.44 297 GLY A CA 1
ATOM 2282 C C . GLY A 1 297 ? 4.189 -3.494 -22.605 1.00 92.44 297 GLY A C 1
ATOM 2283 O O . GLY A 1 297 ? 5.339 -3.923 -22.670 1.00 92.44 297 GLY A O 1
ATOM 2284 N N . ILE A 1 298 ? 3.836 -2.356 -23.213 1.00 96.50 298 ILE A N 1
ATOM 2285 C CA . ILE A 1 298 ? 4.767 -1.565 -24.022 1.00 96.50 298 ILE A CA 1
ATOM 2286 C C . ILE A 1 298 ? 5.551 -0.624 -23.114 1.00 96.50 298 ILE A C 1
ATOM 2288 O O . ILE A 1 298 ? 4.964 0.145 -22.354 1.00 96.50 298 ILE A O 1
ATOM 2292 N N . PHE A 1 299 ? 6.878 -0.622 -23.242 1.00 97.31 299 PHE A N 1
ATOM 2293 C CA . PHE A 1 299 ? 7.740 0.396 -22.644 1.00 97.31 299 PHE A CA 1
ATOM 2294 C C . PHE A 1 299 ? 8.282 1.345 -23.715 1.00 97.31 299 PHE A C 1
ATOM 2296 O O . PHE A 1 299 ? 8.570 0.942 -24.843 1.00 97.31 299 PHE A O 1
ATOM 2303 N N . THR A 1 300 ? 8.441 2.621 -23.361 1.00 98.00 300 THR A N 1
ATOM 2304 C CA . THR A 1 300 ? 9.116 3.631 -24.190 1.00 98.00 300 THR A CA 1
ATOM 2305 C C . THR A 1 300 ? 10.050 4.445 -23.308 1.00 98.00 300 THR A C 1
ATOM 2307 O O . THR A 1 300 ? 9.600 5.262 -22.510 1.00 98.00 300 THR A O 1
ATOM 2310 N N . ALA A 1 301 ? 11.353 4.221 -23.449 1.00 97.75 301 ALA A N 1
ATOM 2311 C CA . ALA A 1 301 ? 12.385 4.902 -22.679 1.00 97.75 301 ALA A CA 1
ATOM 2312 C C . ALA A 1 301 ? 13.151 5.883 -23.568 1.00 97.75 301 ALA A C 1
ATOM 2314 O O . ALA A 1 301 ? 13.564 5.531 -24.671 1.00 97.75 301 ALA A O 1
ATOM 2315 N N . THR A 1 302 ? 13.378 7.104 -23.086 1.00 95.81 302 THR A N 1
ATOM 2316 C CA . THR A 1 302 ? 14.280 8.059 -23.744 1.00 95.81 302 THR A CA 1
ATOM 2317 C C . THR A 1 302 ? 15.553 8.159 -22.924 1.00 95.81 302 THR A C 1
ATOM 2319 O O . THR A 1 302 ? 15.531 8.633 -21.791 1.00 95.81 302 THR A O 1
ATOM 2322 N N . VAL A 1 303 ? 16.660 7.702 -23.501 1.00 93.56 303 VAL A N 1
ATOM 2323 C CA . VAL A 1 303 ? 17.970 7.670 -22.854 1.00 93.56 303 VAL A CA 1
ATOM 2324 C C . VAL A 1 303 ? 18.826 8.790 -23.428 1.00 93.56 303 VAL A C 1
ATOM 2326 O O . VAL A 1 303 ? 18.949 8.921 -24.647 1.00 93.56 303 VAL A O 1
ATOM 2329 N N . ASN A 1 304 ? 19.438 9.590 -22.556 1.00 88.56 304 ASN A N 1
ATOM 2330 C CA . ASN A 1 304 ? 20.412 10.590 -22.980 1.00 88.56 304 ASN A CA 1
ATOM 2331 C C . ASN A 1 304 ? 21.689 9.899 -23.457 1.00 88.56 304 ASN A C 1
ATOM 2333 O O . ASN A 1 304 ? 22.321 9.164 -22.701 1.00 88.56 304 ASN A O 1
ATOM 2337 N N . THR A 1 305 ? 22.104 10.174 -24.685 1.00 81.69 305 THR A N 1
ATOM 2338 C CA . THR A 1 305 ? 23.425 9.814 -25.191 1.00 81.69 305 THR A CA 1
ATOM 2339 C C . THR A 1 305 ? 24.386 10.966 -24.914 1.00 81.69 305 THR A C 1
ATOM 2341 O O . THR A 1 305 ? 24.008 12.134 -25.023 1.00 81.69 305 THR A O 1
ATOM 2344 N N . SER A 1 306 ? 25.627 10.667 -24.522 1.00 69.31 306 SER A N 1
ATOM 2345 C CA . SER A 1 306 ? 26.609 11.720 -24.229 1.00 69.31 306 SER A CA 1
ATOM 2346 C C . SER A 1 306 ? 26.813 12.629 -25.456 1.00 69.31 306 SER A C 1
ATOM 2348 O O . SER A 1 306 ? 26.910 12.100 -26.569 1.00 69.31 306 SER A O 1
ATOM 2350 N N . PRO A 1 307 ? 26.874 13.968 -25.308 1.00 59.38 307 PRO A N 1
ATOM 2351 C CA . PRO A 1 307 ? 27.255 14.838 -26.413 1.00 59.38 307 PRO A CA 1
ATOM 2352 C C . PRO A 1 307 ? 28.699 14.524 -26.826 1.00 59.38 307 PRO A C 1
ATOM 2354 O O . PRO A 1 307 ? 29.592 14.430 -25.987 1.00 59.38 307 PRO A O 1
ATOM 2357 N N . SER A 1 308 ? 28.922 14.340 -28.126 1.00 55.38 308 SER A N 1
ATOM 2358 C CA . SER A 1 308 ? 30.256 14.140 -28.704 1.00 55.38 308 SER A CA 1
ATOM 2359 C C . SER A 1 308 ? 31.215 15.271 -28.306 1.00 55.38 308 SER A C 1
ATOM 2361 O O . SER A 1 308 ? 30.848 16.447 -28.315 1.00 55.38 308 SER A O 1
ATOM 2363 N N . THR A 1 309 ? 32.451 14.905 -27.960 1.00 53.72 309 THR A N 1
ATOM 2364 C CA . THR A 1 309 ? 33.449 15.778 -27.321 1.00 53.72 309 THR A CA 1
ATOM 2365 C C . THR A 1 309 ? 34.464 16.424 -28.267 1.00 53.72 309 THR A C 1
ATOM 2367 O O . THR A 1 309 ? 35.344 17.134 -27.784 1.00 53.72 309 THR A O 1
ATOM 2370 N N . ALA A 1 310 ? 34.385 16.265 -29.595 1.00 51.34 310 ALA A N 1
ATOM 2371 C CA . ALA A 1 310 ? 35.384 16.897 -30.465 1.00 51.34 310 ALA A CA 1
ATOM 2372 C C . ALA A 1 310 ? 34.893 17.247 -31.876 1.00 51.34 310 ALA A C 1
ATOM 2374 O O . ALA A 1 310 ? 34.345 16.424 -32.607 1.00 51.34 310 ALA A O 1
ATOM 2375 N N . SER A 1 311 ? 35.194 18.477 -32.296 1.00 53.34 311 SER A N 1
ATOM 2376 C CA . SER A 1 311 ? 35.325 18.840 -33.707 1.00 53.34 311 SER A CA 1
ATOM 2377 C C . SER A 1 311 ? 36.800 19.124 -33.976 1.00 53.34 311 SER A C 1
ATOM 2379 O O . SER A 1 311 ? 37.391 19.990 -33.336 1.00 53.34 311 SER A O 1
ATOM 2381 N N . MET A 1 312 ? 37.418 18.383 -34.896 1.00 51.12 312 MET A N 1
ATOM 2382 C CA . MET A 1 312 ? 38.745 18.740 -35.404 1.00 51.12 312 MET A CA 1
ATOM 2383 C C . MET A 1 312 ? 38.547 19.548 -36.680 1.00 51.12 312 MET A C 1
ATOM 2385 O O . MET A 1 312 ? 37.985 19.034 -37.646 1.00 51.12 312 MET A O 1
ATOM 2389 N N . SER A 1 313 ? 38.976 20.810 -36.674 1.00 54.00 313 SER A N 1
ATOM 2390 C CA . SER A 1 313 ? 38.946 21.671 -37.859 1.00 54.00 313 SER A CA 1
ATOM 2391 C C . SER A 1 313 ? 40.356 22.109 -38.238 1.00 54.00 313 SER A C 1
ATOM 2393 O O . SER A 1 313 ? 41.151 22.490 -37.379 1.00 54.00 313 SER A O 1
ATOM 2395 N N . CYS A 1 314 ? 40.668 22.049 -39.529 1.00 53.88 314 CYS A N 1
ATOM 2396 C CA . CYS A 1 314 ? 41.793 22.760 -40.128 1.00 53.88 314 CYS A CA 1
ATOM 2397 C C . CYS A 1 314 ? 41.265 23.652 -41.257 1.00 53.88 314 CYS A C 1
ATOM 2399 O O . CYS A 1 314 ? 40.265 23.308 -41.882 1.00 53.88 314 CYS A O 1
ATOM 2401 N N . LEU A 1 315 ? 41.916 24.797 -41.478 1.00 56.12 315 LEU A N 1
ATOM 2402 C CA . LEU A 1 315 ? 41.581 25.750 -42.539 1.00 56.12 315 LEU A CA 1
ATOM 2403 C C . LEU A 1 315 ? 42.524 25.547 -43.733 1.00 56.12 315 LEU A C 1
ATOM 2405 O O . LEU A 1 315 ? 43.730 25.773 -43.632 1.00 56.12 315 LEU A O 1
ATOM 2409 N N . ILE A 1 316 ? 41.959 25.161 -44.861 1.00 57.03 316 ILE A N 1
ATOM 2410 C CA . ILE A 1 316 ? 42.498 25.086 -46.212 1.00 57.03 316 ILE A CA 1
ATOM 2411 C C . ILE A 1 316 ? 41.641 26.024 -47.086 1.00 57.03 316 ILE A C 1
ATOM 2413 O O . ILE A 1 316 ? 40.732 26.708 -46.618 1.00 57.03 316 ILE A O 1
ATOM 2417 N N . SER A 1 317 ? 42.025 26.219 -48.343 1.00 57.56 317 SER A N 1
ATOM 2418 C CA . SER A 1 317 ? 41.270 27.070 -49.269 1.00 57.56 317 SER A CA 1
ATOM 2419 C C . SER A 1 317 ? 40.515 26.162 -50.231 1.00 57.56 317 SER A C 1
ATOM 2421 O O . SER A 1 317 ? 41.151 25.448 -51.008 1.00 57.56 317 SER A O 1
ATOM 2423 N N . GLY A 1 318 ? 39.179 26.149 -50.176 1.00 65.88 318 GLY A N 1
ATOM 2424 C CA . GLY A 1 318 ? 38.359 25.309 -51.051 1.00 65.88 318 GLY A CA 1
ATOM 2425 C C . GLY A 1 318 ? 36.961 25.006 -50.512 1.00 65.88 318 GLY A C 1
ATOM 2426 O O . GLY A 1 318 ? 36.476 25.644 -49.581 1.00 65.88 318 GLY A O 1
ATOM 2427 N N . ALA A 1 319 ? 36.284 24.043 -51.143 1.00 63.06 319 ALA A N 1
ATOM 2428 C CA . ALA A 1 319 ? 34.999 23.544 -50.666 1.00 63.06 319 ALA A CA 1
ATOM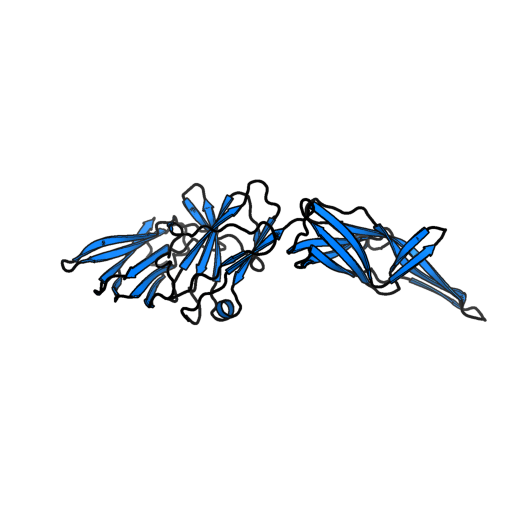 2429 C C . ALA A 1 319 ? 35.188 22.770 -49.353 1.00 63.06 319 ALA A C 1
ATOM 2431 O O . ALA A 1 319 ? 35.983 21.834 -49.300 1.00 63.06 319 ALA A O 1
ATOM 2432 N N . ILE A 1 320 ? 34.424 23.140 -48.324 1.00 65.06 320 ILE A N 1
ATOM 2433 C CA . ILE A 1 320 ? 34.452 22.471 -47.021 1.00 65.06 320 ILE A CA 1
ATOM 2434 C C . ILE A 1 320 ? 33.864 21.067 -47.178 1.00 65.06 320 ILE A C 1
ATOM 2436 O O . ILE A 1 320 ? 32.708 20.914 -47.580 1.00 65.06 320 ILE A O 1
ATOM 2440 N N . SER A 1 321 ? 34.640 20.048 -46.816 1.00 67.81 321 SER A N 1
ATOM 2441 C CA . SER A 1 321 ? 34.144 18.680 -46.660 1.00 67.81 321 SER A CA 1
ATOM 2442 C C . SER A 1 321 ? 34.087 18.313 -45.179 1.00 67.81 321 SER A C 1
ATOM 2444 O O . SER A 1 321 ? 34.990 18.641 -44.406 1.00 67.81 321 SER A O 1
ATOM 2446 N N . PHE A 1 322 ? 33.004 17.653 -44.769 1.00 70.62 322 PHE A N 1
ATOM 2447 C CA . PHE A 1 322 ? 32.854 17.120 -43.419 1.00 70.62 322 PHE A CA 1
ATOM 2448 C C . PHE A 1 322 ? 32.690 15.603 -43.475 1.00 70.62 322 PHE A C 1
ATOM 2450 O O . PHE A 1 322 ? 32.005 15.067 -44.346 1.00 70.62 322 PHE A O 1
ATOM 2457 N N . MET A 1 323 ? 33.326 14.914 -42.531 1.00 78.00 323 MET A N 1
ATOM 2458 C CA . MET A 1 323 ? 33.194 13.472 -42.347 1.00 78.00 323 MET A CA 1
ATOM 2459 C C . MET A 1 323 ? 32.826 13.179 -40.898 1.00 78.00 323 MET A C 1
ATOM 2461 O O . MET A 1 323 ? 33.494 13.648 -39.978 1.00 78.00 323 MET A O 1
ATOM 2465 N N . HIS A 1 324 ? 31.756 12.409 -40.711 1.00 79.75 324 HIS A N 1
ATOM 2466 C CA . HIS A 1 324 ? 31.286 11.970 -39.401 1.00 79.75 324 HIS A CA 1
ATOM 2467 C C . HIS A 1 324 ? 31.837 10.585 -39.076 1.00 79.75 324 HIS A C 1
ATOM 2469 O O . HIS A 1 324 ? 31.767 9.674 -39.903 1.00 79.75 324 HIS A O 1
ATOM 2475 N N . TYR A 1 325 ? 32.325 10.432 -37.852 1.00 83.00 325 TYR A N 1
ATOM 2476 C CA . TYR A 1 325 ? 32.792 9.175 -37.291 1.00 83.00 325 TYR A CA 1
ATOM 2477 C C . TYR A 1 325 ? 31.815 8.713 -36.218 1.00 83.00 325 TYR A C 1
ATOM 2479 O O . TYR A 1 325 ? 31.286 9.517 -35.446 1.00 83.00 325 TYR A O 1
ATOM 2487 N N . TYR A 1 326 ? 31.574 7.408 -36.198 1.00 85.69 326 TYR A N 1
ATOM 2488 C CA . TYR A 1 326 ? 30.645 6.763 -35.285 1.00 85.69 326 TYR A CA 1
ATOM 2489 C C . TYR A 1 326 ? 31.349 5.610 -34.580 1.00 85.69 326 TYR A C 1
ATOM 2491 O O . TYR A 1 326 ? 32.050 4.827 -35.223 1.00 85.69 326 TYR A O 1
ATOM 2499 N N . ASP A 1 327 ? 31.118 5.506 -33.279 1.00 88.69 327 ASP A N 1
ATOM 2500 C CA . ASP A 1 327 ? 31.483 4.348 -32.477 1.00 88.69 327 ASP A CA 1
ATOM 2501 C C . ASP A 1 327 ? 30.420 3.258 -32.604 1.00 88.69 327 ASP A C 1
ATOM 2503 O O . ASP A 1 327 ? 29.256 3.529 -32.924 1.00 88.69 327 ASP A O 1
ATOM 2507 N N . ILE A 1 328 ? 30.815 2.021 -32.302 1.00 91.19 328 ILE A N 1
ATOM 2508 C CA . ILE A 1 328 ? 29.880 0.916 -32.100 1.00 91.19 328 ILE A CA 1
ATOM 2509 C C . ILE A 1 328 ? 29.655 0.766 -30.598 1.00 91.19 328 ILE A C 1
ATOM 2511 O O . ILE A 1 328 ? 30.573 0.418 -29.856 1.00 91.19 328 ILE A O 1
ATOM 2515 N N . GLY A 1 329 ? 28.422 1.024 -30.177 1.00 92.06 329 GLY A N 1
ATOM 2516 C CA . GLY A 1 329 ? 27.936 0.768 -28.826 1.00 92.06 329 GLY A CA 1
ATOM 2517 C C . GLY A 1 329 ? 26.848 -0.298 -28.825 1.00 92.06 329 GLY A C 1
ATOM 2518 O O . GLY A 1 329 ? 26.690 -1.057 -29.787 1.00 92.06 329 GLY A O 1
ATOM 2519 N N . GLY A 1 330 ? 26.057 -0.326 -27.759 1.00 95.06 330 GLY A N 1
ATOM 2520 C CA . GLY A 1 330 ? 24.936 -1.248 -27.650 1.00 95.06 330 GLY A CA 1
ATOM 2521 C C . GLY A 1 330 ? 23.794 -0.723 -26.797 1.00 95.06 330 GLY A C 1
ATOM 2522 O O . GLY A 1 330 ? 23.959 0.188 -25.985 1.00 95.06 330 GLY A O 1
ATOM 2523 N N . VAL A 1 331 ? 22.627 -1.325 -27.001 1.00 97.44 331 VAL A N 1
ATOM 2524 C CA . VAL A 1 331 ? 21.430 -1.117 -26.188 1.00 97.44 331 VAL A CA 1
ATOM 2525 C C . VAL A 1 331 ? 20.951 -2.458 -25.662 1.00 97.44 331 VAL A C 1
ATOM 2527 O O . VAL A 1 331 ? 20.900 -3.430 -26.413 1.00 97.44 331 VAL A O 1
ATOM 2530 N N . TYR A 1 332 ? 20.571 -2.506 -24.396 1.00 97.81 332 TYR A N 1
ATOM 2531 C CA . TYR A 1 332 ? 19.809 -3.614 -23.835 1.00 97.81 332 TYR A CA 1
ATOM 2532 C C . TYR A 1 332 ? 18.756 -3.078 -22.866 1.00 97.81 332 TYR A C 1
ATOM 2534 O O . TYR A 1 332 ? 18.833 -1.932 -22.417 1.00 97.81 332 TYR A O 1
ATOM 2542 N N . ALA A 1 333 ? 17.754 -3.898 -22.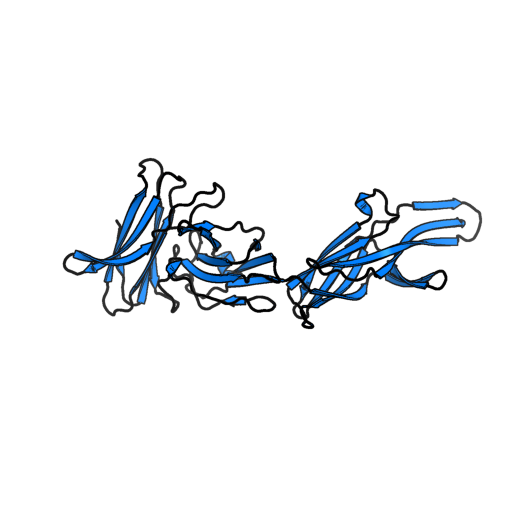579 1.00 97.81 333 ALA A N 1
ATOM 2543 C CA . ALA A 1 333 ? 16.740 -3.613 -21.577 1.00 97.81 333 ALA A CA 1
ATOM 2544 C C . ALA A 1 333 ? 16.695 -4.748 -20.552 1.00 97.81 333 ALA A C 1
ATOM 2546 O O . ALA A 1 333 ? 16.959 -5.900 -20.895 1.00 97.81 333 ALA A O 1
ATOM 2547 N N . GLU A 1 334 ? 16.373 -4.417 -19.307 1.00 95.88 334 GLU A N 1
ATOM 2548 C CA . GLU A 1 334 ? 16.330 -5.370 -18.201 1.00 95.88 334 GLU A CA 1
ATOM 2549 C C . GLU A 1 334 ? 15.156 -5.120 -17.246 1.00 95.88 334 GLU A C 1
ATOM 2551 O O . GLU A 1 334 ? 14.664 -3.994 -17.110 1.00 95.88 334 GLU A O 1
ATOM 2556 N N . SER A 1 335 ? 14.719 -6.191 -16.585 1.00 92.12 335 SER A N 1
ATOM 2557 C CA . SER A 1 335 ? 13.715 -6.202 -15.520 1.00 92.12 335 SER A CA 1
ATOM 2558 C C . SER A 1 335 ? 14.057 -7.323 -14.542 1.00 92.12 335 SER A C 1
ATOM 2560 O O . SER A 1 335 ? 14.035 -8.498 -14.903 1.00 92.12 335 SER A O 1
ATOM 2562 N N . GLY A 1 336 ? 14.437 -6.978 -13.309 1.00 84.00 336 GLY A N 1
ATOM 2563 C CA . GLY A 1 336 ? 14.930 -7.970 -12.350 1.00 84.00 336 GLY A CA 1
ATOM 2564 C C . GLY A 1 336 ? 16.131 -8.743 -12.908 1.00 84.00 336 GLY A C 1
ATOM 2565 O O . GLY A 1 336 ? 17.190 -8.162 -13.124 1.00 84.00 336 GLY A O 1
ATOM 2566 N N . ASN A 1 337 ? 15.953 -10.045 -13.149 1.00 84.75 337 ASN A N 1
ATOM 2567 C CA . ASN A 1 337 ? 16.983 -10.917 -13.729 1.00 84.75 337 ASN A CA 1
ATOM 2568 C C . ASN A 1 337 ? 16.853 -11.104 -15.252 1.00 84.75 337 ASN A C 1
ATOM 2570 O O . ASN A 1 337 ? 17.749 -11.686 -15.867 1.00 84.75 337 ASN A O 1
ATOM 2574 N N . ALA A 1 338 ? 15.752 -10.661 -15.864 1.00 90.06 338 ALA A N 1
ATOM 2575 C CA . ALA A 1 338 ? 15.574 -10.742 -17.306 1.00 90.06 338 ALA A CA 1
ATOM 2576 C C . ALA A 1 338 ? 16.347 -9.616 -17.989 1.00 90.06 338 ALA A C 1
ATOM 2578 O O . ALA A 1 338 ? 16.231 -8.452 -17.611 1.00 90.06 338 ALA A O 1
ATOM 2579 N N . ILE A 1 339 ? 17.112 -9.966 -19.020 1.00 94.69 339 ILE A N 1
ATOM 2580 C CA . ILE A 1 339 ? 17.909 -9.031 -19.811 1.00 94.69 339 ILE A CA 1
ATOM 2581 C C . ILE A 1 339 ? 17.793 -9.394 -21.289 1.00 94.69 339 ILE A C 1
ATOM 2583 O O . ILE A 1 339 ? 17.864 -10.566 -21.666 1.00 94.69 339 ILE A O 1
ATOM 2587 N N . THR A 1 340 ? 17.617 -8.395 -22.150 1.00 96.00 340 THR A N 1
ATOM 2588 C CA . THR A 1 340 ? 17.665 -8.624 -23.595 1.00 96.00 340 THR A CA 1
ATOM 2589 C C . THR A 1 340 ? 19.086 -8.927 -24.055 1.00 96.00 340 THR A C 1
ATOM 2591 O O . THR A 1 340 ? 20.071 -8.510 -23.447 1.00 96.00 340 THR A O 1
ATOM 2594 N N . GLY A 1 341 ? 19.218 -9.553 -25.226 1.00 95.00 341 GLY A N 1
ATOM 2595 C CA . GLY A 1 341 ? 20.480 -9.486 -25.958 1.00 95.00 341 GLY A CA 1
ATOM 2596 C C . GLY A 1 341 ? 20.887 -8.030 -26.220 1.00 95.00 341 GLY A C 1
ATOM 2597 O O . GLY A 1 341 ? 20.033 -7.150 -26.368 1.00 95.00 341 GLY A O 1
ATOM 2598 N N . VAL A 1 342 ? 22.195 -7.776 -26.289 1.00 96.81 342 VAL A N 1
ATOM 2599 C CA . VAL A 1 342 ? 22.713 -6.461 -26.678 1.00 96.81 342 VAL A CA 1
ATOM 2600 C C . VAL A 1 342 ? 22.442 -6.233 -28.162 1.00 96.81 342 VAL A C 1
ATOM 2602 O O . VAL A 1 342 ? 22.914 -6.989 -29.012 1.00 96.81 342 VAL A O 1
ATOM 2605 N N . VAL A 1 343 ? 21.725 -5.156 -28.474 1.00 96.75 343 VAL A N 1
ATOM 2606 C CA . VAL A 1 343 ? 21.499 -4.695 -29.843 1.00 96.75 343 VAL A CA 1
ATOM 2607 C C . VAL A 1 343 ? 22.587 -3.681 -30.206 1.00 96.75 343 VAL A C 1
ATOM 2609 O O . VAL A 1 343 ? 22.621 -2.601 -29.610 1.00 96.75 343 VAL A O 1
ATOM 2612 N N . PRO A 1 344 ? 23.490 -3.990 -31.153 1.00 95.94 344 PRO A N 1
ATOM 2613 C CA . PRO A 1 344 ? 24.558 -3.074 -31.532 1.00 95.94 344 PRO A CA 1
ATOM 2614 C C . PRO A 1 344 ? 24.007 -1.860 -32.289 1.00 95.94 344 PRO A C 1
ATOM 2616 O O . PRO A 1 344 ? 23.155 -1.996 -33.172 1.00 95.94 344 PRO A O 1
ATOM 2619 N N . ILE A 1 345 ? 24.524 -0.673 -31.970 1.00 93.56 345 ILE A N 1
ATOM 2620 C CA . ILE A 1 345 ? 24.117 0.598 -32.587 1.00 93.56 345 ILE A CA 1
ATOM 2621 C C . ILE A 1 345 ? 25.324 1.480 -32.914 1.00 93.56 345 ILE A C 1
ATOM 2623 O O . ILE A 1 345 ? 26.381 1.367 -32.292 1.00 93.56 345 ILE A O 1
ATOM 2627 N N . TYR A 1 346 ? 25.149 2.391 -33.872 1.00 92.00 346 TYR A N 1
ATOM 2628 C CA . TYR A 1 346 ? 26.109 3.451 -34.164 1.00 92.00 346 TYR A CA 1
ATOM 2629 C C . TYR A 1 346 ? 25.815 4.693 -33.320 1.00 92.00 346 TYR A C 1
ATOM 2631 O O . TYR A 1 346 ? 24.714 5.250 -33.379 1.00 92.00 346 TYR A O 1
ATOM 2639 N N . ILE A 1 347 ? 26.820 5.157 -32.582 1.00 88.50 347 ILE A N 1
ATOM 2640 C CA . ILE A 1 347 ? 26.752 6.350 -31.731 1.00 88.50 347 ILE A CA 1
ATOM 2641 C C . ILE A 1 347 ? 27.716 7.390 -32.293 1.00 88.50 347 ILE A C 1
ATOM 2643 O O . ILE A 1 347 ? 28.850 7.070 -32.634 1.00 88.50 347 ILE A O 1
ATOM 2647 N N . PHE A 1 348 ? 27.262 8.634 -32.442 1.00 84.38 348 PHE A N 1
ATOM 2648 C CA . PHE A 1 348 ? 28.101 9.696 -32.992 1.00 84.38 348 PHE A CA 1
ATOM 2649 C C . PHE A 1 348 ? 29.323 9.953 -32.099 1.00 84.38 348 PHE A C 1
ATOM 2651 O O . PHE A 1 348 ? 29.172 10.224 -30.908 1.00 84.38 348 PHE A O 1
ATOM 2658 N N . ALA A 1 349 ? 30.517 9.883 -32.690 1.00 81.56 349 ALA A N 1
ATOM 2659 C CA . ALA A 1 349 ? 31.783 10.032 -31.982 1.00 81.56 349 ALA A CA 1
ATOM 2660 C C . ALA A 1 349 ? 32.377 11.429 -32.184 1.00 81.56 349 ALA A C 1
ATOM 2662 O O . ALA A 1 349 ? 32.601 12.139 -31.207 1.00 81.56 349 ALA A O 1
ATOM 2663 N N . TYR A 1 350 ? 32.617 11.844 -33.432 1.00 78.12 350 TYR A N 1
ATOM 2664 C CA . TYR A 1 350 ? 33.153 13.169 -33.777 1.00 78.12 350 TYR A CA 1
ATOM 2665 C C . TYR A 1 350 ? 33.012 13.477 -35.273 1.00 78.12 350 TYR A C 1
ATOM 2667 O O . TYR A 1 350 ? 32.700 12.608 -36.090 1.00 78.12 350 TYR A O 1
ATOM 2675 N N . SER A 1 351 ? 33.289 14.730 -35.641 1.00 78.31 351 SER A N 1
ATOM 2676 C CA . SER A 1 351 ? 33.407 15.166 -37.037 1.00 78.31 351 SER A CA 1
ATOM 2677 C C . SER A 1 351 ? 34.809 15.690 -37.329 1.00 78.31 351 SER A C 1
ATOM 2679 O O . SER A 1 351 ? 35.384 16.419 -36.515 1.00 78.31 351 SER A O 1
ATOM 2681 N N . ILE A 1 352 ? 35.324 15.382 -38.519 1.00 74.06 352 ILE A N 1
ATOM 2682 C CA . ILE A 1 352 ? 36.506 16.040 -39.084 1.00 74.06 352 ILE A CA 1
ATOM 2683 C C . ILE A 1 352 ? 36.044 17.038 -40.142 1.00 74.06 352 ILE A C 1
ATOM 2685 O O . ILE A 1 352 ? 35.298 16.678 -41.056 1.00 74.06 352 ILE A O 1
ATOM 2689 N N . TYR A 1 353 ? 36.509 18.278 -40.008 1.00 71.56 353 TYR A N 1
ATOM 2690 C CA . TYR A 1 353 ? 36.296 19.359 -40.960 1.00 71.56 353 TYR A CA 1
ATOM 2691 C C . TYR A 1 353 ? 37.595 19.602 -41.724 1.00 71.56 353 TYR A C 1
ATOM 2693 O O . TYR A 1 353 ? 38.586 20.059 -41.150 1.00 71.56 353 TYR A O 1
ATOM 2701 N N . LEU A 1 354 ? 37.570 19.302 -43.019 1.00 61.84 354 LEU A N 1
ATOM 2702 C CA . LEU A 1 354 ? 38.590 19.730 -43.968 1.00 61.84 354 LEU A CA 1
ATOM 2703 C C . LEU A 1 354 ? 37.993 20.935 -44.691 1.00 61.84 354 LEU A C 1
ATOM 2705 O O . LEU A 1 354 ? 37.345 20.795 -45.734 1.00 61.84 354 LEU A O 1
ATOM 2709 N N . GLY A 1 355 ? 38.076 22.082 -44.017 1.00 56.91 355 GLY A N 1
ATOM 2710 C CA . GLY A 1 355 ? 37.825 23.385 -44.620 1.00 56.91 355 GLY A CA 1
ATOM 2711 C C . GLY A 1 355 ? 39.071 23.849 -45.305 1.00 56.91 355 GLY A C 1
ATOM 2712 O O . GLY A 1 355 ? 40.135 23.370 -44.862 1.00 56.91 355 GLY A O 1
#

Foldseek 3Di:
DDKDKDAAQKKKKKKKAFFLDLQWFKKKWKWWADPVGDTDTDDIFRARWDHPPPDGFDIHMDMDHHNDRDIIMMDMDIGTPGDDDPPGDMDMDMWMFRQLADQPPQTDQVSAAEDEADPFWKDKDFRFFAGTLFHKHKHKYFAAQDHQFFKKAKDKDPVCVLQVWDKWKWDADPVRTIDTADADPRMGGDHGGMMMMITHNHPGDDGDSGTMMIMMTTQGFFQDKDFDDKDQFAWDDDPRDIATERDQAQKMKIKIFTHHPPAGHFNHKKKKWWAFCPDPPPVLRIWIDIDTAHPRRMDITMTGHDRADDEAEDDDPDDKDKDWDWGKIWMWMGGDPHIDPTGIYTYTHYMYIPD

Sequence (355 aa):
MYIRSISNGQVLHAQLDLPNSSELDYDLYLFEVDGEGNMTLVDASEYPTYINGISGTLSEAVGIYNTNEADKTNAVFVQSYIGSSISQPFKLHIGINTNTDPYEADENVAKAINFTLNQSGSTAINVRSLNTMCDNDWFTFTVPSDPDYSRVAFTLDESSTVMRHKVEVYTNLSDGSMVKEIMTDNKVSLSPGRYYVRVASTDGNAITGTNYTLTVSPEYLADEIYITEFGGGGYATYYGTTLYRVNGSSTITVKGVAGVNGYVLPNATITVTVFNPNWDPTDLIYRTATVTTDGQGIFTATVNTSPSTASMSCLISGAISFMHYYDIGGVYAESGNAITGVVPIYIFAYSIYLG

Organism: Mahella australiensis (strain DSM 15567 / CIP 107919 / 50-1 BON) (NCBI:txid697281)